Protein AF-A0A2P6PST1-F1 (afdb_monomer_lite)

Foldseek 3Di:
DWDCDPPDNKIWDKWADPDPVQWDQDPVVRGIDGHRPDIDIQIDDPPLLGPRNVLVLLLVVLVVCVVVVAADELVVSCVVCVPNQVDSVSSVNSLVRVCVRVVHDSVVSSYDHDQFKFKAAQKWFDDPNDIDGQHADPVLDGDRDSPSRTDDIDGNDPVLADEEAEDEDPVVVVVCSVVVVCNVVSYMYMYGD

Organism: Rosa chinensis (NCBI:txid74649)

InterPro domains:
  IPR002815 Spo11/DNA topoisomerase VI subunit A [PR01550] (74-85)
  IPR002815 Spo11/DNA topoisomerase VI subunit A [PR01550] (88-105)
  IPR002815 Spo11/DNA topoisomerase VI subunit A [PR01550] (106-121)
  IPR002815 Spo11/DNA topoisomerase VI subunit A [PR01550] (164-181)
  IPR002815 Spo11/DNA topoisomerase VI subunit A [PTHR10848] (3-192)
  IPR013049 Spo11/DNA topoisomerase VI, subunit A, N-terminal [PF04406] (52-110)
  IPR034136 Topoisomerase 6 subunit A/Spo11, TOPRIM domain [PF21180] (163-192)
  IPR036078 Spo11/DNA topoisomerase VI subunit A superfamily [SSF56726] (52-192)
  IPR036388 Winged helix-like DNA-binding domain superfamily [G3DSA:1.10.10.10] (1-114)

pLDDT: mean 79.99, std 11.35, range [48.0, 93.25]

Sequence (193 aa):
MLKKVKDSENYAIEVLSTGKQNQEFDEESEYVKLMTTNIFLHKLMDKPNNIFTVTISVLLEIFKLWKPNIHANVRDIFSTNTTLYKNQRRISSIIDYLCCTICCHRYCLHLFATDKGVVLGNMKYIYNGKEIDCSCDKFGQPSLARTYLLTNMSTIDDKELAFVLVVEKHSVFMWLAQDIFWKKFRCIMIIGI

Secondary structure (DSSP, 8-state):
-EEE-TTSS-EEEEEE--SGGGEEEETTTTEEEEPSS-EEEEE--S-TT-HHHHHHHHHHHHHHHHTTT--EEHHHHHHHTHHHH--HHHHHHHHHHHHHHTT--GGGGTEES---EEEESSEEEEETTEEEE-SPPTTSPPP---GGG-EEEEES-TTT--EEEE---HHHHHHHHHTTHHHHTTEEEEEE-

Structure (mmCIF, N/CA/C/O backbone):
data_AF-A0A2P6PST1-F1
#
_entry.id   AF-A0A2P6PST1-F1
#
loop_
_atom_site.group_PDB
_atom_site.id
_atom_site.type_symbol
_atom_site.label_atom_id
_atom_site.label_alt_id
_atom_site.label_comp_id
_atom_site.label_asym_id
_atom_site.label_entity_id
_atom_site.label_seq_id
_atom_site.pdbx_PDB_ins_code
_atom_site.Cartn_x
_atom_site.Cartn_y
_atom_site.Cartn_z
_atom_site.occupancy
_atom_site.B_iso_or_equiv
_atom_site.auth_seq_id
_atom_site.auth_comp_id
_atom_site.auth_asym_id
_atom_site.auth_atom_id
_atom_site.pdbx_PDB_model_num
ATOM 1 N N . MET A 1 1 ? 13.760 -14.247 -15.743 1.00 59.72 1 MET A N 1
ATOM 2 C CA . MET A 1 1 ? 13.307 -12.926 -16.230 1.00 59.72 1 MET A CA 1
ATOM 3 C C . MET A 1 1 ? 14.223 -12.367 -17.319 1.00 59.72 1 MET A C 1
ATOM 5 O O . MET A 1 1 ? 13.740 -12.050 -18.396 1.00 59.72 1 MET A O 1
ATOM 9 N N . LEU A 1 2 ? 15.540 -12.297 -17.094 1.00 54.97 2 LEU A N 1
ATOM 10 C CA . LEU A 1 2 ? 16.511 -12.037 -18.164 1.00 54.97 2 LEU A CA 1
ATOM 11 C C . LEU A 1 2 ? 16.775 -13.317 -18.961 1.00 54.97 2 LEU A C 1
ATOM 13 O O . LEU A 1 2 ? 17.118 -14.341 -18.369 1.00 54.97 2 LEU A O 1
ATOM 17 N N . LYS A 1 3 ? 16.622 -13.260 -20.285 1.00 57.03 3 LYS A N 1
ATOM 18 C CA . LYS A 1 3 ? 17.040 -14.336 -21.188 1.00 57.03 3 LYS A CA 1
ATOM 19 C C . LYS A 1 3 ? 17.910 -13.769 -22.304 1.00 57.03 3 LYS A C 1
ATOM 21 O O . LYS A 1 3 ? 17.661 -12.683 -22.829 1.00 57.03 3 LYS A O 1
ATOM 26 N N . LYS A 1 4 ? 18.935 -14.532 -22.678 1.00 49.88 4 LYS A N 1
ATOM 27 C CA . LYS A 1 4 ? 19.699 -14.284 -23.900 1.00 49.88 4 LYS A CA 1
ATOM 28 C C . LYS A 1 4 ? 18.835 -14.736 -25.079 1.00 49.88 4 LYS A C 1
ATOM 30 O O . LYS A 1 4 ? 18.341 -15.864 -25.069 1.00 49.88 4 LYS A O 1
ATOM 35 N N . VAL A 1 5 ? 18.594 -13.856 -26.049 1.00 58.12 5 VAL A N 1
ATOM 36 C CA . VAL A 1 5 ? 17.818 -14.216 -27.244 1.00 58.12 5 VAL A CA 1
ATOM 37 C C . VAL A 1 5 ? 18.652 -15.214 -28.047 1.00 58.12 5 VAL A C 1
ATOM 39 O O . VAL A 1 5 ? 19.809 -14.934 -28.342 1.00 58.12 5 VAL A O 1
ATOM 42 N N . LYS A 1 6 ? 18.086 -16.388 -28.361 1.00 48.06 6 LYS A N 1
ATOM 43 C CA . LYS A 1 6 ? 18.837 -17.525 -28.925 1.00 48.06 6 LYS A CA 1
ATOM 44 C C . LYS A 1 6 ? 19.532 -17.238 -30.269 1.00 48.06 6 LYS A C 1
ATOM 46 O O . LYS A 1 6 ? 20.504 -17.920 -30.552 1.00 48.06 6 LYS A O 1
ATOM 51 N N . ASP A 1 7 ? 19.133 -16.190 -30.998 1.00 48.00 7 ASP A N 1
ATOM 52 C CA . ASP A 1 7 ? 19.646 -15.877 -32.346 1.00 48.00 7 ASP A CA 1
ATOM 53 C C . ASP A 1 7 ? 20.230 -14.456 -32.511 1.00 48.00 7 ASP A C 1
ATOM 55 O O . ASP A 1 7 ? 20.314 -13.929 -33.618 1.00 48.00 7 ASP A O 1
ATOM 59 N N . SER A 1 8 ? 20.635 -13.785 -31.427 1.00 51.50 8 SER A N 1
ATOM 60 C CA . SER A 1 8 ? 21.347 -12.497 -31.525 1.00 51.50 8 SER A CA 1
ATOM 61 C C . SER A 1 8 ? 22.179 -12.218 -30.273 1.00 51.50 8 SER A C 1
ATOM 63 O O . SER A 1 8 ? 21.808 -12.657 -29.188 1.00 51.50 8 SER A O 1
ATOM 65 N N . GLU A 1 9 ? 23.241 -11.410 -30.373 1.00 55.81 9 GLU A N 1
ATOM 66 C CA . GLU A 1 9 ? 23.982 -10.900 -29.198 1.00 55.81 9 GLU A CA 1
ATOM 67 C C . GLU A 1 9 ? 23.137 -9.993 -28.274 1.00 55.81 9 GLU A C 1
ATOM 69 O O . GLU A 1 9 ? 23.610 -9.525 -27.240 1.00 55.81 9 GLU A O 1
ATOM 74 N N . ASN A 1 10 ? 21.864 -9.765 -28.609 1.00 64.75 10 ASN A N 1
ATOM 75 C CA . ASN A 1 10 ? 20.983 -8.858 -27.897 1.00 64.75 10 ASN A CA 1
ATOM 76 C C . ASN A 1 10 ? 20.263 -9.529 -26.720 1.00 64.75 10 ASN A C 1
ATOM 78 O O . ASN A 1 10 ? 19.688 -10.617 -26.818 1.00 64.75 10 ASN A O 1
ATOM 82 N N . TYR A 1 11 ? 20.239 -8.816 -25.597 1.00 73.69 11 TYR A N 1
ATOM 83 C CA . TYR A 1 11 ? 19.499 -9.197 -24.400 1.00 73.69 11 TYR A CA 1
ATOM 84 C C . TYR A 1 11 ? 18.026 -8.794 -24.511 1.00 73.69 11 TYR A C 1
ATOM 86 O O . TYR A 1 11 ? 17.689 -7.742 -25.066 1.00 73.69 11 TYR A O 1
ATOM 94 N N . ALA A 1 12 ? 17.149 -9.623 -23.942 1.00 77.69 12 ALA A N 1
ATOM 95 C CA . ALA A 1 12 ? 15.740 -9.299 -23.790 1.00 77.69 12 ALA A CA 1
ATOM 96 C C . ALA A 1 12 ? 15.228 -9.655 -22.391 1.00 77.69 12 ALA A C 1
ATOM 98 O O . ALA A 1 12 ? 15.721 -10.572 -21.727 1.00 77.69 12 ALA A O 1
ATOM 99 N N . ILE A 1 13 ? 14.219 -8.909 -21.952 1.00 77.56 13 ILE A N 1
ATOM 100 C CA . ILE A 1 13 ? 13.453 -9.210 -20.744 1.00 77.56 13 ILE A CA 1
ATOM 101 C C . ILE A 1 13 ? 12.091 -9.718 -21.192 1.00 77.56 13 ILE A C 1
ATOM 103 O O . ILE A 1 13 ? 11.391 -9.039 -21.945 1.00 77.56 13 ILE A O 1
ATOM 107 N N . GLU A 1 14 ? 11.745 -10.911 -20.725 1.00 80.50 14 GLU A N 1
ATOM 108 C CA . GLU A 1 14 ? 10.396 -11.456 -20.835 1.00 80.50 14 GLU A CA 1
ATOM 109 C C . GLU A 1 14 ? 9.545 -10.919 -19.693 1.00 80.50 14 GLU A C 1
ATOM 111 O O . GLU A 1 14 ? 9.933 -11.006 -18.524 1.00 80.50 14 GLU A O 1
ATOM 116 N N . VAL A 1 15 ? 8.398 -10.354 -20.047 1.00 78.81 15 VAL A N 1
ATOM 117 C CA . VAL A 1 15 ? 7.500 -9.678 -19.119 1.00 78.81 15 VAL A CA 1
ATOM 118 C C . VAL A 1 15 ? 6.060 -10.037 -19.455 1.00 78.81 15 VAL A C 1
ATOM 120 O O . VAL A 1 15 ? 5.683 -10.009 -20.622 1.00 78.81 15 VAL A O 1
ATOM 123 N N . LEU A 1 16 ? 5.236 -10.342 -18.456 1.00 79.25 16 LEU A N 1
ATOM 124 C CA . LEU A 1 16 ? 3.808 -10.585 -18.680 1.00 79.25 16 LEU A CA 1
ATOM 125 C C . LEU A 1 16 ? 3.074 -9.297 -19.071 1.00 79.25 16 LEU A C 1
ATOM 127 O O . LEU A 1 16 ? 3.258 -8.248 -18.455 1.00 79.25 16 LEU A O 1
ATOM 131 N N . SER A 1 17 ? 2.216 -9.384 -20.085 1.00 77.62 17 SER A N 1
ATOM 132 C CA . SER A 1 17 ? 1.332 -8.289 -20.481 1.00 77.62 17 SER A CA 1
ATOM 133 C C . SER A 1 17 ? 0.235 -8.064 -19.438 1.00 77.62 17 SER A C 1
ATOM 135 O O . SER A 1 17 ? -0.386 -9.008 -18.965 1.00 77.62 17 SER A O 1
ATOM 137 N N . THR A 1 18 ? -0.067 -6.808 -19.120 1.00 72.94 18 THR A N 1
ATOM 138 C CA . THR A 1 18 ? -1.196 -6.409 -18.253 1.00 72.94 18 THR A CA 1
ATOM 139 C C . THR A 1 18 ? -2.321 -5.746 -19.045 1.00 72.94 18 THR A C 1
ATOM 141 O O . THR A 1 18 ? -3.276 -5.226 -18.467 1.00 72.94 18 THR A O 1
ATOM 144 N N . GLY A 1 19 ? -2.218 -5.740 -20.379 1.00 74.94 19 GLY A N 1
ATOM 145 C CA . GLY A 1 19 ? -3.234 -5.161 -21.252 1.00 74.94 19 GLY A CA 1
ATOM 146 C C . GLY A 1 19 ? -4.567 -5.903 -21.152 1.00 74.94 19 GLY A C 1
ATOM 147 O O . GLY A 1 19 ? -4.604 -7.078 -20.804 1.00 74.94 19 GLY A O 1
ATOM 148 N N . LYS A 1 20 ? -5.664 -5.233 -21.531 1.00 77.56 20 LYS A N 1
ATOM 149 C CA . LYS A 1 20 ? -7.029 -5.799 -21.491 1.00 77.56 20 LYS A CA 1
ATOM 150 C C . LYS A 1 20 ? -7.160 -7.146 -22.209 1.00 77.56 20 LYS A C 1
ATOM 152 O O . LYS A 1 20 ? -7.923 -7.991 -21.780 1.00 77.56 20 LYS A O 1
ATOM 157 N N . GLN A 1 21 ? -6.400 -7.348 -23.286 1.00 79.25 21 GLN A N 1
ATOM 158 C CA . GLN A 1 21 ? -6.392 -8.602 -24.051 1.00 79.25 21 GLN A CA 1
ATOM 159 C C . GLN A 1 21 ? -5.771 -9.779 -23.291 1.00 79.25 21 GLN A C 1
ATOM 161 O O . GLN A 1 21 ? -5.902 -10.914 -23.727 1.00 79.25 21 GLN A O 1
ATOM 166 N N . ASN A 1 22 ? -5.066 -9.511 -22.191 1.00 81.25 22 ASN A N 1
ATOM 167 C CA . ASN A 1 22 ? -4.459 -10.521 -21.339 1.00 81.25 22 ASN A CA 1
ATOM 168 C C . ASN A 1 22 ? -5.214 -10.700 -20.013 1.00 81.25 22 ASN A C 1
ATOM 170 O O . ASN A 1 22 ? -4.663 -11.266 -19.077 1.00 81.25 22 ASN A O 1
ATOM 174 N N . GLN A 1 23 ? -6.435 -10.174 -19.915 1.00 84.56 23 GLN A N 1
ATOM 175 C CA . GLN A 1 23 ? -7.288 -10.256 -18.735 1.00 84.56 23 GLN A CA 1
ATOM 176 C C . GLN A 1 23 ? -8.483 -11.158 -19.042 1.00 84.56 23 GLN A C 1
ATOM 178 O O . GLN A 1 23 ? -9.110 -11.014 -20.089 1.00 84.56 23 GLN A O 1
ATOM 183 N N . GLU A 1 24 ? -8.796 -12.057 -18.121 1.00 87.50 24 GLU A N 1
ATOM 184 C CA . GLU A 1 24 ? -9.932 -12.971 -18.191 1.00 87.50 24 GLU A CA 1
ATOM 185 C C . GLU A 1 24 ? -10.701 -12.888 -16.873 1.00 87.50 24 GLU A C 1
ATOM 187 O O . GLU A 1 24 ? -10.097 -12.830 -15.801 1.00 87.50 24 GLU A O 1
ATOM 192 N N . PHE A 1 25 ? -12.028 -12.811 -16.945 1.00 86.69 25 PHE A N 1
ATOM 193 C CA . PHE A 1 25 ? -12.855 -12.881 -15.747 1.00 86.69 25 PHE A CA 1
ATOM 194 C C . PHE A 1 25 ? -13.008 -14.345 -15.356 1.00 86.69 25 PHE A C 1
ATOM 196 O O . PHE A 1 25 ? -13.479 -15.144 -16.160 1.00 86.69 25 PHE A O 1
ATOM 203 N N . ASP A 1 26 ? -12.594 -14.682 -14.142 1.00 87.75 26 ASP A N 1
ATOM 204 C CA . ASP A 1 26 ? -12.790 -16.018 -13.609 1.00 87.75 26 ASP A CA 1
ATOM 205 C C . ASP A 1 26 ? -14.098 -16.072 -12.821 1.00 87.75 26 ASP A C 1
ATOM 207 O O . ASP A 1 26 ? -14.212 -15.456 -11.759 1.00 87.75 26 ASP A O 1
ATOM 211 N N . GLU A 1 27 ? -15.071 -16.810 -13.355 1.00 88.12 27 GLU A N 1
ATOM 212 C CA . GLU A 1 27 ? -16.396 -16.976 -12.755 1.00 88.12 27 GLU A CA 1
ATOM 213 C C . GLU A 1 27 ? -16.342 -17.700 -11.408 1.00 88.12 27 GLU A C 1
ATOM 215 O O . GLU A 1 27 ? -17.140 -17.392 -10.530 1.00 88.12 27 GLU A O 1
ATOM 220 N N . GLU A 1 28 ? -15.393 -18.620 -11.209 1.00 88.31 28 GLU A N 1
ATOM 221 C CA . GLU A 1 28 ? -15.300 -19.389 -9.963 1.00 88.31 28 GLU A CA 1
ATOM 222 C C . GLU A 1 28 ? -14.814 -18.520 -8.800 1.00 88.31 28 GLU A C 1
ATOM 224 O O . GLU A 1 28 ? -15.292 -18.640 -7.673 1.00 88.31 28 GLU A O 1
ATOM 229 N N . SER A 1 29 ? -13.865 -17.625 -9.079 1.00 83.12 29 SER A N 1
ATOM 230 C CA . SER A 1 29 ? -13.276 -16.768 -8.052 1.00 83.12 29 SER A CA 1
ATOM 231 C C . SER A 1 29 ? -13.892 -15.363 -7.982 1.00 83.12 29 SER A C 1
ATOM 233 O O . SER A 1 29 ? -13.513 -14.583 -7.112 1.00 83.12 29 SER A O 1
ATOM 235 N N . GLU A 1 30 ? -14.797 -15.018 -8.901 1.00 86.62 30 GLU A N 1
ATOM 236 C CA . GLU A 1 30 ? -15.428 -13.696 -9.049 1.00 86.62 30 GLU A CA 1
ATOM 237 C C . GLU A 1 30 ? -14.435 -12.521 -9.200 1.00 86.62 30 GLU A C 1
ATOM 239 O O . GLU A 1 30 ? -14.719 -11.379 -8.826 1.00 86.62 30 GLU A O 1
ATOM 244 N N . TYR A 1 31 ? -13.251 -12.764 -9.776 1.00 82.19 31 TYR A N 1
ATOM 245 C CA . TYR A 1 31 ? -12.273 -11.707 -10.045 1.00 82.19 31 TYR A CA 1
ATOM 246 C C . TYR A 1 31 ? -11.557 -11.860 -11.388 1.00 82.19 31 TYR A C 1
ATOM 248 O O . TYR A 1 31 ? -11.474 -12.932 -11.981 1.00 82.19 31 TYR A O 1
ATOM 256 N N . VAL A 1 32 ? -11.005 -10.747 -11.877 1.00 83.25 32 VAL A N 1
ATOM 257 C CA . VAL A 1 32 ? -10.231 -10.714 -13.123 1.00 83.25 32 VAL A CA 1
ATOM 258 C C . VAL A 1 32 ? -8.832 -11.280 -12.886 1.00 83.25 32 VAL A C 1
ATOM 260 O O . VAL A 1 32 ? -8.056 -10.737 -12.096 1.00 83.25 32 VAL A O 1
ATOM 263 N N . LYS A 1 33 ? -8.490 -12.346 -13.607 1.00 83.00 33 LYS A N 1
ATOM 264 C CA . LYS A 1 33 ? -7.158 -12.953 -13.655 1.00 83.00 33 LYS A CA 1
ATOM 265 C C . LYS A 1 33 ? -6.393 -12.463 -14.881 1.00 83.00 33 LYS A C 1
ATOM 267 O O . LYS A 1 33 ? -6.966 -12.139 -15.919 1.00 83.00 33 LYS A O 1
ATOM 272 N N . LEU A 1 34 ? -5.068 -12.401 -14.762 1.00 81.19 34 LEU A N 1
ATOM 273 C CA . LEU A 1 34 ? -4.193 -12.220 -15.918 1.00 81.19 34 LEU A CA 1
ATOM 274 C C . LEU A 1 34 ? -3.871 -13.586 -16.520 1.00 81.19 34 LEU A C 1
ATOM 276 O O . LEU A 1 34 ? -3.402 -14.480 -15.816 1.00 81.19 34 LEU A O 1
ATOM 280 N N . MET A 1 35 ? -4.075 -13.725 -17.825 1.00 74.25 35 MET A N 1
ATOM 281 C CA . MET A 1 35 ? -3.658 -14.904 -18.573 1.00 74.25 35 MET A CA 1
ATOM 282 C C . MET A 1 35 ? -2.122 -14.950 -18.656 1.00 74.25 35 MET A C 1
ATOM 284 O O . MET A 1 35 ? -1.446 -13.927 -18.769 1.00 74.25 35 MET A O 1
ATOM 288 N N . THR A 1 36 ? -1.527 -16.141 -18.620 1.00 69.50 36 THR A N 1
ATOM 289 C CA . THR A 1 36 ? -0.063 -16.323 -18.730 1.00 69.50 36 THR A CA 1
ATOM 290 C C . THR A 1 36 ? 0.430 -16.385 -20.181 1.00 69.50 36 THR A C 1
ATOM 292 O O . THR A 1 36 ? 1.615 -16.597 -20.430 1.00 69.50 36 THR A O 1
ATOM 295 N N . THR A 1 37 ? -0.469 -16.196 -21.149 1.00 65.19 37 THR A N 1
ATOM 296 C CA . THR A 1 37 ? -0.239 -16.475 -22.571 1.00 65.19 37 THR A CA 1
ATOM 297 C C . THR A 1 37 ? 0.456 -15.335 -23.314 1.00 65.19 37 THR A C 1
ATOM 299 O O . THR A 1 37 ? 1.237 -15.603 -24.227 1.00 65.19 37 THR A O 1
ATOM 302 N N . ASN A 1 38 ? 0.249 -14.071 -22.920 1.00 65.75 38 ASN A N 1
ATOM 303 C CA . ASN A 1 38 ? 0.869 -12.930 -23.601 1.00 65.75 38 ASN A CA 1
ATOM 304 C C . ASN A 1 38 ? 2.097 -12.398 -22.855 1.00 65.75 38 ASN A C 1
ATOM 306 O O . ASN A 1 38 ? 1.993 -11.627 -21.897 1.00 65.75 38 ASN A O 1
ATOM 310 N N . ILE A 1 39 ? 3.276 -12.763 -23.358 1.00 69.25 39 ILE A N 1
ATOM 311 C CA . ILE A 1 39 ? 4.577 -12.305 -22.861 1.00 69.25 39 ILE A CA 1
ATOM 312 C C . ILE A 1 39 ? 5.152 -11.276 -23.841 1.00 69.25 39 ILE A C 1
ATOM 314 O O . ILE A 1 39 ? 5.332 -11.550 -25.027 1.00 69.25 39 ILE A O 1
ATOM 318 N N . PHE A 1 40 ? 5.484 -10.087 -23.346 1.00 71.25 40 PHE A N 1
ATOM 319 C CA . PHE A 1 40 ? 6.271 -9.106 -24.077 1.00 71.25 40 PHE A CA 1
ATOM 320 C C . PHE A 1 40 ? 7.762 -9.408 -23.966 1.00 71.25 40 PHE A C 1
ATOM 322 O O . PHE A 1 40 ? 8.293 -9.669 -22.888 1.00 71.25 40 PHE A O 1
ATOM 329 N N . LEU A 1 41 ? 8.450 -9.289 -25.100 1.00 64.81 41 LEU A N 1
ATOM 330 C CA . LEU A 1 41 ? 9.905 -9.298 -25.178 1.00 64.81 41 LEU A CA 1
ATOM 331 C C . LEU A 1 41 ? 10.408 -7.863 -25.309 1.00 64.81 41 LEU A C 1
ATOM 333 O O . LEU A 1 41 ? 10.381 -7.264 -26.386 1.00 64.81 41 LEU A O 1
ATOM 337 N N . HIS A 1 42 ? 10.895 -7.302 -24.211 1.00 76.56 42 HIS A N 1
ATOM 338 C CA . HIS A 1 42 ? 11.586 -6.021 -24.234 1.00 76.56 42 HIS A CA 1
ATOM 339 C C . HIS A 1 42 ? 13.033 -6.248 -24.657 1.00 76.56 42 HIS A C 1
ATOM 341 O O . HIS A 1 42 ? 13.835 -6.723 -23.861 1.00 76.56 42 HIS A O 1
ATOM 347 N N . LYS A 1 43 ? 13.365 -5.944 -25.915 1.00 75.19 43 LYS A N 1
ATOM 348 C CA . LYS A 1 43 ? 14.732 -6.060 -26.447 1.00 75.19 43 LYS A CA 1
ATOM 349 C C . LYS A 1 43 ? 15.554 -4.813 -26.133 1.00 75.19 43 LYS A C 1
ATOM 351 O O . LYS A 1 43 ? 15.022 -3.700 -26.155 1.00 75.19 43 LYS A O 1
ATOM 356 N N . LEU A 1 44 ? 16.853 -4.989 -25.906 1.00 75.62 44 LEU A N 1
ATOM 357 C CA . LEU A 1 44 ? 17.811 -3.886 -25.898 1.00 75.62 44 LEU A CA 1
ATOM 358 C C . LEU A 1 44 ? 17.838 -3.196 -27.279 1.00 75.62 44 LEU A C 1
ATOM 360 O O . LEU A 1 44 ? 17.789 -3.854 -28.313 1.00 75.62 44 LEU A O 1
ATOM 364 N N . MET A 1 45 ? 17.860 -1.863 -27.283 1.00 73.81 45 MET A N 1
ATOM 365 C CA . MET A 1 45 ? 17.928 -1.010 -28.480 1.00 73.81 45 MET A CA 1
ATOM 366 C C . MET A 1 45 ? 18.671 0.270 -28.098 1.00 73.81 45 MET A C 1
ATOM 368 O O . MET A 1 45 ? 18.488 0.736 -26.973 1.00 73.81 45 MET A O 1
ATOM 372 N N . ASP A 1 46 ? 19.359 0.901 -29.050 1.00 72.31 46 ASP A N 1
ATOM 373 C CA . ASP A 1 46 ? 20.176 2.116 -28.846 1.00 72.31 46 ASP A CA 1
ATOM 374 C C . ASP A 1 46 ? 19.3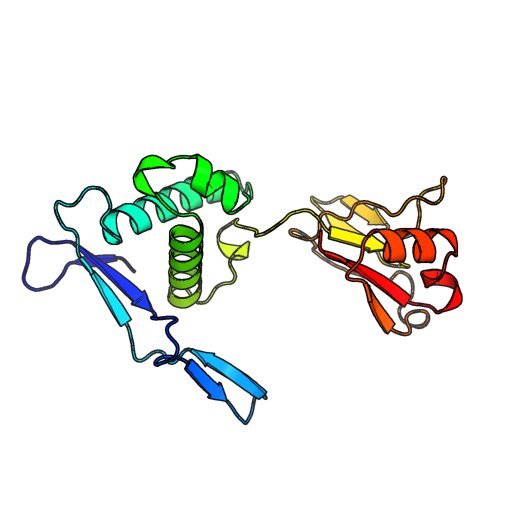97 3.380 -28.446 1.00 72.31 46 ASP A C 1
ATOM 376 O O . ASP A 1 46 ? 19.967 4.446 -28.215 1.00 72.31 46 ASP A O 1
ATOM 380 N N . LYS A 1 47 ? 18.069 3.300 -28.320 1.00 76.12 47 LYS A N 1
ATOM 381 C CA . LYS A 1 47 ? 17.271 4.422 -27.819 1.00 76.12 47 LYS A CA 1
ATOM 382 C C . LYS A 1 47 ? 17.481 4.557 -26.303 1.00 76.12 47 LYS A C 1
ATOM 384 O O . LYS A 1 47 ? 17.114 3.634 -25.574 1.00 76.12 47 LYS A O 1
ATOM 389 N N . PRO A 1 48 ? 17.914 5.725 -25.788 1.00 67.06 48 PRO A N 1
ATOM 390 C CA . PRO A 1 48 ? 18.248 5.896 -24.367 1.00 67.06 48 PRO A CA 1
ATOM 391 C C . PRO A 1 48 ? 17.059 5.634 -23.431 1.00 67.06 48 PRO A C 1
ATOM 393 O O . PRO A 1 48 ? 17.228 5.173 -22.312 1.00 67.06 48 PRO A O 1
ATOM 396 N N . ASN A 1 49 ? 15.834 5.856 -23.918 1.00 75.31 49 ASN A N 1
ATOM 397 C CA . ASN A 1 49 ? 14.596 5.654 -23.163 1.00 75.31 49 ASN A CA 1
ATOM 398 C C . ASN A 1 49 ? 13.868 4.363 -23.550 1.00 75.31 49 ASN A C 1
ATOM 400 O O . ASN A 1 49 ? 12.637 4.307 -23.461 1.00 75.31 49 ASN A O 1
ATOM 404 N N . ASN A 1 50 ? 14.586 3.354 -24.044 1.00 85.25 50 ASN A N 1
ATOM 405 C CA . ASN A 1 50 ? 14.013 2.044 -24.322 1.00 85.25 50 ASN A CA 1
ATOM 406 C C . ASN A 1 50 ? 13.443 1.429 -23.031 1.00 85.25 50 ASN A C 1
ATOM 408 O O . ASN A 1 50 ? 14.015 1.552 -21.952 1.00 85.25 50 ASN A O 1
ATOM 412 N N . ILE A 1 51 ? 12.295 0.766 -23.152 1.00 83.69 51 ILE A N 1
ATOM 413 C CA . ILE A 1 51 ? 11.651 0.027 -22.071 1.00 83.69 51 ILE A CA 1
ATOM 414 C C . ILE A 1 51 ? 12.566 -1.027 -21.429 1.00 83.69 51 ILE A C 1
ATOM 416 O O . ILE A 1 51 ? 12.491 -1.184 -20.217 1.00 83.69 51 ILE A O 1
ATOM 420 N N . PHE A 1 52 ? 13.483 -1.663 -22.172 1.00 85.62 52 PHE A N 1
ATOM 421 C CA . PHE A 1 52 ? 14.507 -2.543 -21.588 1.00 85.62 52 PHE A CA 1
ATOM 422 C C . PHE A 1 52 ? 15.394 -1.780 -20.593 1.00 85.62 52 PHE A C 1
ATOM 424 O O . PHE A 1 52 ? 15.471 -2.151 -19.424 1.00 85.62 52 PHE A O 1
ATOM 431 N N . THR A 1 53 ? 15.993 -0.667 -21.030 1.00 86.81 53 THR A N 1
ATOM 432 C CA . THR A 1 53 ? 16.871 0.183 -20.207 1.00 86.81 53 THR A CA 1
ATOM 433 C C . THR A 1 53 ? 16.144 0.718 -18.977 1.00 86.81 53 THR A C 1
ATOM 435 O O . THR A 1 53 ? 16.675 0.673 -17.870 1.00 86.81 53 THR A O 1
ATOM 438 N N . VAL A 1 54 ? 14.895 1.162 -19.149 1.00 89.31 54 VAL A N 1
ATOM 439 C CA . VAL A 1 54 ? 14.061 1.635 -18.038 1.00 89.31 54 VAL A CA 1
ATOM 440 C C . VAL A 1 54 ? 13.749 0.501 -17.056 1.00 89.31 54 VAL A C 1
ATOM 442 O O . VAL A 1 54 ? 13.843 0.710 -15.852 1.00 89.31 54 VAL A O 1
ATOM 445 N N . THR A 1 55 ? 13.417 -0.697 -17.544 1.00 89.31 55 THR A N 1
ATOM 446 C CA . THR A 1 55 ? 13.108 -1.857 -16.688 1.00 89.31 55 THR A CA 1
ATOM 447 C C . THR A 1 55 ? 14.324 -2.277 -15.867 1.00 89.31 55 THR A C 1
ATOM 449 O O . THR A 1 55 ? 14.196 -2.494 -14.666 1.00 89.31 55 THR A O 1
ATOM 452 N N . ILE A 1 56 ? 15.513 -2.321 -16.478 1.00 88.38 56 ILE A N 1
ATOM 453 C CA . ILE A 1 56 ? 16.767 -2.581 -15.758 1.00 88.38 56 ILE A CA 1
ATOM 454 C C . ILE A 1 56 ? 17.032 -1.501 -14.708 1.00 88.38 56 ILE A C 1
ATOM 456 O O . ILE A 1 56 ? 17.339 -1.836 -13.570 1.00 88.38 56 ILE A O 1
ATOM 460 N N . SER A 1 57 ? 16.867 -0.222 -15.053 1.00 91.25 57 SER A N 1
ATOM 461 C CA . SER A 1 57 ? 17.040 0.882 -14.100 1.00 91.25 57 SER A CA 1
ATOM 462 C C . SER A 1 57 ? 16.112 0.742 -12.888 1.00 91.25 57 SER A C 1
ATOM 464 O O . SER A 1 57 ? 16.564 0.855 -11.754 1.00 91.25 57 SER A O 1
ATOM 466 N N . VAL A 1 58 ? 14.831 0.421 -13.108 1.00 91.31 58 VAL A N 1
ATOM 467 C CA . VAL A 1 58 ? 13.858 0.194 -12.024 1.00 91.31 58 VAL A CA 1
ATOM 468 C C . VAL A 1 58 ? 14.243 -1.019 -11.170 1.00 91.31 58 VAL A C 1
ATOM 470 O O . VAL A 1 58 ? 14.199 -0.932 -9.947 1.00 91.31 58 VAL A O 1
ATOM 473 N N . LEU A 1 59 ? 14.668 -2.129 -11.784 1.00 90.50 59 LEU A N 1
ATOM 474 C CA . LEU A 1 59 ? 15.148 -3.309 -11.054 1.00 90.50 59 LEU A CA 1
ATOM 475 C C . LEU A 1 59 ? 16.383 -3.001 -10.198 1.00 90.50 59 LEU A C 1
ATOM 477 O O . LEU A 1 59 ? 16.485 -3.499 -9.080 1.00 90.50 59 LEU A O 1
ATOM 481 N N . LEU A 1 60 ? 17.306 -2.175 -10.698 1.00 91.44 60 LEU A N 1
ATOM 482 C CA . LEU A 1 60 ? 18.474 -1.736 -9.936 1.00 91.44 60 LEU A CA 1
ATOM 483 C C . LEU A 1 60 ? 18.071 -0.881 -8.730 1.00 91.44 60 LEU A C 1
ATOM 485 O O . LEU A 1 60 ? 18.613 -1.093 -7.648 1.00 91.44 60 LEU A O 1
ATOM 489 N N . GLU A 1 61 ? 17.117 0.041 -8.882 1.00 92.62 61 GLU A N 1
ATOM 490 C CA . GLU A 1 61 ? 16.589 0.816 -7.750 1.00 92.62 61 GLU A CA 1
ATOM 491 C C . GLU A 1 61 ? 15.902 -0.084 -6.715 1.00 92.62 61 GLU A C 1
ATOM 493 O O . GLU A 1 61 ? 16.202 0.011 -5.528 1.00 92.62 61 GLU A O 1
ATOM 498 N N . ILE A 1 62 ? 15.073 -1.036 -7.150 1.00 91.50 62 ILE A N 1
ATOM 499 C CA . ILE A 1 62 ? 14.468 -2.041 -6.260 1.00 91.50 62 ILE A CA 1
ATOM 500 C C . ILE A 1 62 ? 15.551 -2.838 -5.517 1.00 91.50 62 ILE A C 1
ATOM 502 O O . ILE A 1 62 ? 15.469 -3.043 -4.308 1.00 91.50 62 ILE A O 1
ATOM 506 N N . PHE A 1 63 ? 16.613 -3.257 -6.207 1.00 90.81 63 PHE A N 1
ATOM 507 C CA . PHE A 1 63 ? 17.692 -4.021 -5.583 1.00 90.81 63 PHE A CA 1
ATOM 508 C C . PHE A 1 63 ? 18.479 -3.204 -4.543 1.00 90.81 63 PHE A C 1
ATOM 510 O O . PHE A 1 63 ? 18.911 -3.753 -3.526 1.00 90.81 63 PHE A O 1
ATOM 517 N N . LYS A 1 64 ? 18.636 -1.888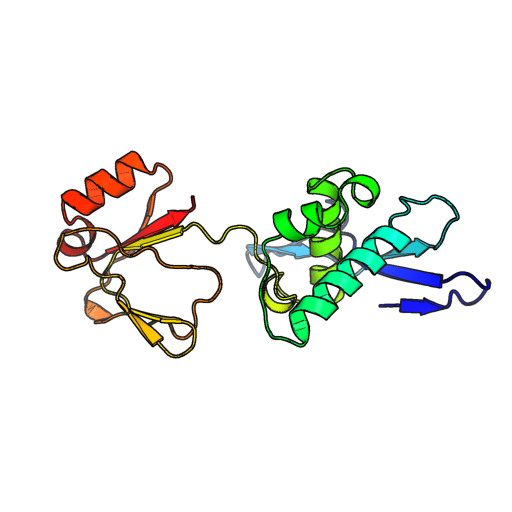 -4.757 1.00 91.75 64 LYS A N 1
ATOM 518 C CA . LYS A 1 64 ? 19.232 -0.970 -3.768 1.00 91.75 64 LYS A CA 1
ATOM 519 C C . LYS A 1 64 ? 18.394 -0.866 -2.494 1.00 91.75 64 LYS A C 1
ATOM 521 O O . LYS A 1 64 ? 18.973 -0.692 -1.427 1.00 91.75 64 LYS A O 1
ATOM 526 N N . LEU A 1 65 ? 17.071 -0.985 -2.599 1.00 90.88 65 LEU A N 1
ATOM 527 C CA . LEU A 1 65 ? 16.140 -0.972 -1.465 1.00 90.88 65 LEU A CA 1
ATOM 528 C C . LEU A 1 65 ? 16.117 -2.297 -0.697 1.00 90.88 65 LEU A C 1
ATOM 530 O O . LEU A 1 65 ? 16.016 -2.309 0.531 1.00 90.88 65 LEU A O 1
ATOM 534 N N . TRP A 1 66 ? 16.270 -3.406 -1.421 1.00 87.19 66 TRP A N 1
ATOM 535 C CA . TRP A 1 66 ? 16.133 -4.752 -0.874 1.00 87.19 66 TRP A CA 1
ATOM 536 C C . TRP A 1 66 ? 17.193 -5.083 0.186 1.00 87.19 66 TRP A C 1
ATOM 538 O O . TRP A 1 66 ? 16.856 -5.523 1.282 1.00 87.19 66 TRP A O 1
ATOM 548 N N . LYS A 1 67 ? 18.480 -4.819 -0.098 1.00 82.44 67 LYS A N 1
ATOM 549 C CA . LYS A 1 67 ? 19.589 -5.106 0.838 1.00 82.44 67 LYS A CA 1
ATOM 550 C C . LYS A 1 67 ? 19.459 -4.415 2.206 1.00 82.44 67 LYS A C 1
ATOM 552 O O . LYS A 1 67 ? 19.612 -5.103 3.211 1.00 82.44 67 LYS A O 1
ATOM 557 N N . PRO A 1 68 ? 19.217 -3.093 2.287 1.00 89.06 68 PRO A N 1
ATOM 558 C CA . PRO A 1 68 ? 19.033 -2.410 3.565 1.00 89.06 68 PRO A CA 1
ATOM 559 C C . PRO A 1 68 ? 17.628 -2.604 4.159 1.00 89.06 68 PRO A C 1
ATOM 561 O O . PRO A 1 68 ? 17.368 -2.089 5.242 1.00 89.06 68 PRO A O 1
ATOM 564 N N . ASN A 1 69 ? 16.729 -3.325 3.474 1.00 84.69 69 ASN A N 1
ATOM 565 C CA . ASN A 1 69 ? 15.331 -3.519 3.861 1.00 84.69 69 ASN A CA 1
ATOM 566 C C . ASN A 1 69 ? 14.564 -2.194 4.044 1.00 84.69 69 ASN A C 1
ATOM 568 O O . ASN A 1 69 ? 13.809 -2.004 5.000 1.00 84.69 69 ASN A O 1
ATOM 572 N N . ILE A 1 70 ? 14.778 -1.255 3.121 1.00 86.25 70 ILE A N 1
ATOM 573 C CA . ILE A 1 70 ? 14.130 0.061 3.126 1.00 86.25 70 ILE A CA 1
ATOM 574 C C . ILE A 1 70 ? 13.029 0.054 2.080 1.00 86.25 70 ILE A C 1
ATOM 576 O O . ILE A 1 70 ? 13.222 -0.458 0.988 1.00 86.25 70 ILE A O 1
ATOM 580 N N . HIS A 1 71 ? 11.884 0.644 2.402 1.00 87.00 71 HIS A N 1
ATOM 581 C CA . HIS A 1 71 ? 10.784 0.793 1.459 1.00 87.00 71 HIS A CA 1
ATOM 582 C C . HIS A 1 71 ? 10.779 2.202 0.871 1.00 87.00 71 HIS A C 1
ATOM 584 O O . HIS A 1 71 ? 11.045 3.169 1.587 1.00 87.00 71 HIS A O 1
ATOM 590 N N . ALA A 1 72 ? 10.431 2.330 -0.407 1.00 88.81 72 ALA A N 1
ATOM 591 C CA . ALA A 1 72 ? 10.298 3.624 -1.068 1.00 88.81 72 ALA A CA 1
ATOM 592 C C . ALA A 1 72 ? 8.926 3.783 -1.717 1.00 88.81 72 ALA A C 1
ATOM 594 O O . ALA A 1 72 ? 8.312 2.818 -2.188 1.00 88.81 72 ALA A O 1
ATOM 595 N N . ASN A 1 73 ? 8.458 5.029 -1.784 1.00 88.62 73 ASN A N 1
ATOM 596 C CA . ASN A 1 73 ? 7.254 5.319 -2.536 1.00 88.62 73 ASN A CA 1
ATOM 597 C C . ASN A 1 73 ? 7.583 5.305 -4.049 1.00 88.62 73 ASN A C 1
ATOM 599 O O . ASN A 1 73 ? 8.693 5.632 -4.478 1.00 88.62 73 ASN A O 1
ATOM 603 N N . VAL A 1 74 ? 6.616 4.939 -4.894 1.00 88.62 74 VAL A N 1
ATOM 604 C CA . VAL A 1 74 ? 6.838 4.864 -6.356 1.00 88.62 74 VAL A CA 1
ATOM 605 C C . VAL A 1 74 ? 7.232 6.225 -6.967 1.00 88.62 74 VAL A C 1
ATOM 607 O O . VAL A 1 74 ? 7.911 6.279 -7.996 1.00 88.62 74 VAL A O 1
ATOM 610 N N . ARG A 1 75 ? 6.828 7.342 -6.350 1.00 87.88 75 ARG A N 1
ATOM 611 C CA . ARG A 1 75 ? 7.168 8.702 -6.800 1.00 87.88 75 ARG A CA 1
ATOM 612 C C . ARG A 1 75 ? 8.635 9.061 -6.517 1.00 87.88 75 ARG A C 1
ATOM 614 O O . ARG A 1 75 ? 9.236 9.779 -7.317 1.00 87.88 75 ARG A O 1
ATOM 621 N N . ASP A 1 76 ? 9.226 8.535 -5.455 1.00 89.56 76 ASP A N 1
ATOM 622 C CA . ASP A 1 76 ? 10.627 8.736 -5.097 1.00 89.56 76 ASP A CA 1
ATOM 623 C C . ASP A 1 76 ? 11.498 8.021 -6.126 1.00 89.56 76 ASP A C 1
ATOM 625 O O . ASP A 1 76 ? 12.426 8.620 -6.663 1.00 89.56 76 ASP A O 1
ATOM 629 N N . ILE A 1 77 ? 11.107 6.802 -6.525 1.00 90.81 77 ILE A N 1
ATOM 630 C CA . ILE A 1 77 ? 11.754 6.074 -7.625 1.00 90.81 77 ILE A CA 1
ATOM 631 C C . ILE A 1 77 ? 11.703 6.884 -8.916 1.00 90.81 77 ILE A C 1
ATOM 633 O O . ILE A 1 77 ? 12.731 7.047 -9.565 1.00 90.81 77 ILE A O 1
ATOM 637 N N . PHE A 1 78 ? 10.549 7.457 -9.274 1.00 90.25 78 PHE A N 1
ATOM 638 C CA . PHE A 1 78 ? 10.455 8.354 -10.433 1.00 90.25 78 PHE A CA 1
ATOM 639 C C . PHE A 1 78 ? 11.401 9.556 -10.336 1.00 90.25 78 PHE A C 1
ATOM 641 O O . PHE A 1 78 ? 11.994 9.958 -11.337 1.00 90.25 78 PHE A O 1
ATOM 648 N N . SER A 1 79 ? 11.571 10.103 -9.136 1.00 89.12 79 SER A N 1
ATOM 649 C CA . SER A 1 79 ? 12.401 11.284 -8.909 1.00 89.12 79 SER A CA 1
ATOM 650 C C . SER A 1 79 ? 13.902 10.993 -9.021 1.00 89.12 79 SER A C 1
ATOM 652 O O . SER A 1 79 ? 14.661 11.913 -9.311 1.00 89.12 79 SER A O 1
ATOM 654 N N . THR A 1 80 ? 14.337 9.732 -8.885 1.00 91.19 80 THR A N 1
ATOM 655 C CA . THR A 1 80 ? 15.759 9.356 -9.042 1.00 91.19 80 THR A CA 1
ATOM 656 C C . THR A 1 80 ? 16.312 9.643 -10.439 1.00 91.19 80 THR A C 1
ATOM 658 O O . THR A 1 80 ? 17.492 9.957 -10.575 1.00 91.19 80 THR A O 1
ATOM 661 N N . ASN A 1 81 ? 15.484 9.538 -11.487 1.00 88.19 81 ASN A N 1
ATOM 662 C CA . ASN A 1 81 ? 15.920 9.754 -12.868 1.00 88.19 81 ASN A CA 1
ATOM 663 C C . ASN A 1 81 ? 14.761 10.181 -13.787 1.00 88.19 81 ASN A C 1
ATOM 665 O O . ASN A 1 81 ? 14.320 9.455 -14.685 1.00 88.19 81 ASN A O 1
ATOM 669 N N . THR A 1 82 ? 14.244 11.389 -13.564 1.00 89.38 82 THR A N 1
ATOM 670 C CA . THR A 1 82 ? 13.084 11.925 -14.299 1.00 89.38 82 THR A CA 1
ATOM 671 C C . THR A 1 82 ? 13.319 12.029 -15.810 1.00 89.38 82 THR A C 1
ATOM 673 O O . THR A 1 82 ? 12.376 11.857 -16.588 1.00 89.38 82 THR A O 1
ATOM 676 N N . THR A 1 83 ? 14.566 12.244 -16.245 1.00 88.25 83 THR A N 1
ATOM 677 C CA . THR A 1 83 ? 14.947 12.348 -17.663 1.00 88.25 83 THR A CA 1
ATOM 678 C C . THR A 1 83 ? 14.828 11.009 -18.390 1.00 88.25 83 THR A C 1
ATOM 680 O O . THR A 1 83 ? 14.274 10.965 -19.493 1.00 88.25 83 THR A O 1
ATOM 683 N N . LEU A 1 84 ? 15.273 9.915 -17.761 1.00 88.25 84 LEU A N 1
ATOM 684 C CA . LEU A 1 84 ? 15.139 8.554 -18.288 1.00 88.25 84 LEU A CA 1
ATOM 685 C C . LEU A 1 84 ? 13.677 8.084 -18.281 1.00 88.25 84 LEU A C 1
ATOM 687 O O . LEU A 1 84 ? 13.174 7.480 -19.235 1.00 88.25 84 LEU A O 1
ATOM 691 N N . TYR A 1 85 ? 12.971 8.351 -17.184 1.00 88.88 85 TYR A N 1
ATOM 692 C CA . TYR A 1 85 ? 11.645 7.785 -16.967 1.00 88.88 85 TYR A CA 1
ATOM 693 C C . TYR A 1 85 ? 10.532 8.524 -17.702 1.00 88.88 85 TYR A C 1
ATOM 695 O O . TYR A 1 85 ? 9.578 7.884 -18.159 1.00 88.88 85 TYR A O 1
ATOM 703 N N . LYS A 1 86 ? 10.672 9.845 -17.868 1.00 87.88 86 LYS A N 1
ATOM 704 C CA . LYS A 1 86 ? 9.741 10.778 -18.526 1.00 87.88 86 LYS A CA 1
ATOM 705 C C . LYS A 1 86 ? 8.359 10.912 -17.886 1.00 87.88 86 LYS A C 1
ATOM 707 O O . LYS A 1 86 ? 7.857 12.019 -17.761 1.00 87.88 86 LYS A O 1
ATOM 712 N N . ASN A 1 87 ? 7.714 9.806 -17.523 1.00 87.62 87 ASN A N 1
ATOM 713 C CA . ASN A 1 87 ? 6.339 9.770 -17.039 1.00 87.62 87 ASN A CA 1
ATOM 714 C C . ASN A 1 87 ? 6.195 8.773 -15.882 1.00 87.62 87 ASN A C 1
ATOM 716 O O . ASN A 1 87 ? 6.512 7.592 -16.028 1.00 87.62 87 ASN A O 1
ATOM 720 N N . GLN A 1 88 ? 5.629 9.223 -14.762 1.00 86.62 88 GLN A N 1
ATOM 721 C CA . GLN A 1 88 ? 5.353 8.376 -13.601 1.00 86.62 88 GLN A CA 1
ATOM 722 C C . GLN A 1 88 ? 4.437 7.183 -13.938 1.00 86.62 88 GLN A C 1
ATOM 724 O O . GLN A 1 88 ? 4.668 6.076 -13.450 1.00 86.62 88 GLN A O 1
ATOM 729 N N . ARG A 1 89 ? 3.445 7.355 -14.830 1.00 88.31 89 ARG A N 1
ATOM 730 C CA . ARG A 1 89 ? 2.568 6.255 -15.286 1.00 88.31 89 ARG A CA 1
ATOM 731 C C . ARG A 1 89 ? 3.360 5.132 -15.952 1.00 88.31 89 ARG A C 1
ATOM 733 O O . ARG A 1 89 ? 3.018 3.961 -15.799 1.00 88.31 89 ARG A O 1
ATOM 740 N N . ARG A 1 90 ? 4.434 5.486 -16.666 1.00 86.81 90 ARG A N 1
ATOM 741 C CA . ARG A 1 90 ? 5.306 4.525 -17.342 1.00 86.81 90 ARG A CA 1
ATOM 742 C C . ARG A 1 90 ? 6.035 3.641 -16.335 1.00 86.81 90 ARG A C 1
ATOM 744 O O . ARG A 1 90 ? 6.049 2.431 -16.518 1.00 86.81 90 ARG A O 1
ATOM 751 N N . ILE A 1 91 ? 6.584 4.226 -15.269 1.00 89.38 91 ILE A N 1
ATOM 752 C CA . ILE A 1 91 ? 7.219 3.449 -14.194 1.00 89.38 91 ILE A CA 1
ATOM 753 C C . ILE A 1 91 ? 6.193 2.579 -13.486 1.00 89.38 91 ILE A C 1
ATOM 755 O O . ILE A 1 91 ? 6.462 1.404 -13.287 1.00 89.38 91 ILE A O 1
ATOM 759 N N . SER A 1 92 ? 5.026 3.128 -13.131 1.00 88.94 92 SER A N 1
ATOM 760 C CA . SER A 1 92 ? 3.994 2.338 -12.452 1.00 88.94 92 SER A CA 1
ATOM 761 C C . SER A 1 92 ? 3.619 1.106 -13.273 1.00 88.94 92 SER A C 1
ATOM 763 O O . SER A 1 92 ? 3.558 0.016 -12.723 1.00 88.94 92 SER A O 1
ATOM 765 N N . SER A 1 93 ? 3.462 1.269 -14.591 1.00 88.00 93 SER A N 1
ATOM 766 C CA . SER A 1 93 ? 3.170 0.149 -15.494 1.00 88.00 93 SER A CA 1
ATOM 767 C C . SER A 1 93 ? 4.312 -0.871 -15.523 1.00 88.00 93 SER A C 1
ATOM 769 O O . SER A 1 93 ? 4.062 -2.068 -15.505 1.00 88.00 93 SER A O 1
ATOM 771 N N . ILE A 1 94 ? 5.571 -0.413 -15.530 1.00 88.69 94 ILE A N 1
ATOM 772 C CA . ILE A 1 94 ? 6.749 -1.293 -15.469 1.00 88.69 94 ILE A CA 1
ATOM 773 C C . ILE A 1 94 ? 6.818 -2.044 -14.138 1.00 88.69 94 ILE A C 1
ATOM 775 O O . ILE A 1 94 ? 7.123 -3.228 -14.132 1.00 88.69 94 ILE A O 1
ATOM 779 N N . ILE A 1 95 ? 6.498 -1.405 -13.016 1.00 90.38 95 ILE A N 1
ATOM 780 C CA . ILE A 1 95 ? 6.435 -2.086 -11.719 1.00 90.38 95 ILE A CA 1
ATOM 781 C C . ILE A 1 95 ? 5.331 -3.148 -11.726 1.00 90.38 95 ILE A C 1
ATOM 783 O O . ILE A 1 95 ? 5.573 -4.254 -11.252 1.00 90.38 95 ILE A O 1
ATOM 787 N N . ASP A 1 96 ? 4.157 -2.854 -12.291 1.00 87.94 96 ASP A N 1
ATOM 788 C CA . ASP A 1 96 ? 3.059 -3.827 -12.400 1.00 87.94 96 ASP A CA 1
ATOM 789 C C . ASP A 1 96 ? 3.463 -5.035 -13.238 1.00 87.94 96 ASP A C 1
ATOM 791 O O . ASP A 1 96 ? 3.303 -6.175 -12.818 1.00 87.94 96 ASP A O 1
ATOM 795 N N . TYR A 1 97 ? 4.093 -4.781 -14.379 1.00 86.12 97 TYR A N 1
ATOM 796 C CA . TYR A 1 97 ? 4.711 -5.798 -15.215 1.00 86.12 97 TYR A CA 1
ATOM 797 C C . TYR A 1 97 ? 5.711 -6.681 -14.453 1.00 86.12 97 TYR A C 1
ATOM 799 O O . TYR A 1 97 ? 5.654 -7.908 -14.566 1.00 86.12 97 TYR A O 1
ATOM 807 N N . LEU A 1 98 ? 6.612 -6.083 -13.663 1.00 88.00 98 LEU A N 1
ATOM 808 C CA . LEU A 1 98 ? 7.556 -6.826 -12.822 1.00 88.00 98 LEU A CA 1
ATOM 809 C C . LEU A 1 98 ? 6.810 -7.696 -11.801 1.00 88.00 98 LEU A C 1
ATOM 811 O O . LEU A 1 98 ? 7.083 -8.891 -11.727 1.00 88.00 98 LEU A O 1
ATOM 815 N N . CYS A 1 99 ? 5.846 -7.114 -11.080 1.00 88.12 99 CYS A N 1
ATOM 816 C CA . CYS A 1 99 ? 5.025 -7.787 -10.070 1.00 88.12 99 CYS A CA 1
ATOM 817 C C . CYS A 1 99 ? 4.288 -8.995 -10.647 1.00 88.12 99 CYS A C 1
ATOM 819 O O . CYS A 1 99 ? 4.366 -10.085 -10.088 1.00 88.12 99 CYS A O 1
ATOM 821 N N . CYS A 1 100 ? 3.632 -8.829 -11.798 1.00 84.56 100 CYS A N 1
ATOM 822 C CA . CYS A 1 100 ? 2.951 -9.919 -12.486 1.00 84.56 100 CYS A CA 1
ATOM 823 C C . CYS A 1 100 ? 3.942 -11.003 -12.921 1.00 84.56 100 CYS A C 1
ATOM 825 O O . CYS A 1 100 ? 3.696 -12.182 -12.695 1.00 84.56 100 CYS A O 1
ATOM 827 N N . THR A 1 101 ? 5.090 -10.616 -13.487 1.00 83.81 101 THR A N 1
ATOM 828 C CA . THR A 1 101 ? 6.102 -11.565 -13.989 1.00 83.81 101 THR A CA 1
ATOM 829 C C . THR A 1 101 ? 6.691 -12.440 -12.882 1.00 83.81 101 THR A C 1
ATOM 831 O O . THR A 1 101 ? 7.001 -13.602 -13.129 1.00 83.81 101 THR A O 1
ATOM 834 N N . ILE A 1 102 ? 6.838 -11.908 -11.667 1.00 84.06 102 ILE A N 1
ATOM 835 C CA . ILE A 1 102 ? 7.354 -12.656 -10.507 1.00 84.06 102 ILE A CA 1
ATOM 836 C C . ILE A 1 102 ? 6.254 -13.089 -9.525 1.00 84.06 102 ILE A C 1
ATOM 838 O O . ILE A 1 102 ? 6.568 -13.607 -8.458 1.00 84.06 102 ILE A O 1
ATOM 842 N N . CYS A 1 103 ? 4.981 -12.891 -9.888 1.00 85.50 103 CYS A N 1
ATOM 843 C CA . CYS A 1 103 ? 3.801 -13.245 -9.097 1.00 85.50 103 CYS A CA 1
ATOM 844 C C . CYS A 1 103 ? 3.834 -12.709 -7.654 1.00 85.50 103 CYS A C 1
ATOM 846 O O . CYS A 1 103 ? 3.524 -13.428 -6.705 1.00 85.50 103 CYS A O 1
ATOM 848 N N . CYS A 1 104 ? 4.213 -11.442 -7.474 1.00 85.94 104 CYS A N 1
ATOM 849 C CA . CYS A 1 104 ? 4.265 -10.809 -6.159 1.00 85.94 104 CYS A CA 1
ATOM 850 C C . CYS A 1 104 ? 3.465 -9.505 -6.107 1.00 85.94 104 CYS A C 1
ATOM 852 O O . CYS A 1 104 ? 3.171 -8.881 -7.125 1.00 85.94 104 CYS A O 1
ATOM 854 N N . HIS A 1 105 ? 3.161 -9.049 -4.894 1.00 84.31 105 HIS A N 1
ATOM 855 C CA . HIS A 1 105 ? 2.622 -7.709 -4.680 1.00 84.31 105 HIS A CA 1
ATOM 856 C C . HIS A 1 105 ? 3.746 -6.670 -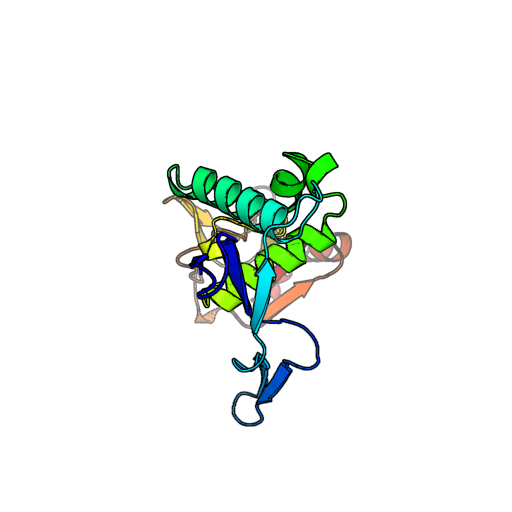4.786 1.00 84.31 105 HIS A C 1
ATOM 858 O O . HIS A 1 105 ? 4.902 -6.979 -4.492 1.00 84.31 105 HIS A O 1
ATOM 864 N N . ARG A 1 106 ? 3.415 -5.413 -5.122 1.00 87.19 106 ARG A N 1
ATOM 865 C CA . ARG A 1 106 ? 4.392 -4.298 -5.162 1.00 87.19 106 ARG A CA 1
ATOM 866 C C . ARG A 1 106 ? 5.189 -4.169 -3.859 1.00 87.19 106 ARG A C 1
ATOM 868 O O . ARG A 1 106 ? 6.374 -3.858 -3.886 1.00 87.19 106 ARG A O 1
ATOM 875 N N . TYR A 1 107 ? 4.544 -4.487 -2.740 1.00 84.25 107 TYR A N 1
ATOM 876 C CA . TYR A 1 107 ? 5.159 -4.515 -1.420 1.00 84.25 107 TYR A CA 1
ATOM 877 C C . TYR A 1 107 ? 6.358 -5.475 -1.328 1.00 84.25 107 TYR A C 1
ATOM 879 O O . TYR A 1 107 ? 7.378 -5.129 -0.745 1.00 84.25 107 TYR A O 1
ATOM 887 N N . CYS A 1 108 ? 6.295 -6.643 -1.976 1.00 85.44 108 CYS A N 1
ATOM 888 C CA . CYS A 1 108 ? 7.403 -7.604 -2.005 1.00 85.44 108 CYS A CA 1
ATOM 889 C C . CYS A 1 108 ? 8.639 -7.077 -2.758 1.00 85.44 108 CYS A C 1
ATOM 891 O O . CYS A 1 108 ? 9.712 -7.662 -2.649 1.00 85.44 108 CYS A O 1
ATOM 893 N N . LEU A 1 109 ? 8.488 -5.984 -3.516 1.00 89.44 109 LEU A N 1
ATOM 894 C CA . LEU A 1 109 ? 9.570 -5.258 -4.182 1.00 89.44 109 LEU A CA 1
ATOM 895 C C . LEU A 1 109 ? 10.077 -4.064 -3.358 1.00 89.44 109 LEU A C 1
ATOM 897 O O . LEU A 1 109 ? 10.769 -3.210 -3.906 1.00 89.44 109 LEU A O 1
ATOM 901 N N . HIS A 1 110 ? 9.700 -3.958 -2.079 1.00 88.44 110 HIS A N 1
ATOM 902 C CA . HIS A 1 110 ? 9.988 -2.805 -1.218 1.00 88.44 110 HIS A CA 1
ATOM 903 C C . HIS A 1 110 ? 9.381 -1.487 -1.730 1.00 88.44 110 HIS A C 1
ATOM 905 O O . HIS A 1 110 ? 9.871 -0.396 -1.433 1.00 88.44 110 HIS A O 1
ATOM 911 N N . LEU A 1 111 ? 8.288 -1.573 -2.496 1.00 89.38 111 LEU A N 1
ATOM 912 C CA . LEU A 1 111 ? 7.606 -0.420 -3.081 1.00 89.38 111 LEU A CA 1
ATOM 913 C C . LEU A 1 111 ? 6.189 -0.261 -2.532 1.00 89.38 111 LEU A C 1
ATOM 915 O O . LEU A 1 111 ? 5.439 -1.228 -2.404 1.00 89.38 111 LEU A O 1
ATOM 919 N N . PHE A 1 112 ? 5.782 0.985 -2.297 1.00 85.75 112 PHE A N 1
ATOM 920 C CA . PHE A 1 112 ? 4.410 1.326 -1.911 1.00 85.75 112 PHE A CA 1
ATOM 921 C C . PHE A 1 112 ? 3.885 2.555 -2.668 1.00 85.75 112 PHE A C 1
ATOM 923 O O . PHE A 1 112 ? 4.645 3.369 -3.197 1.00 85.75 112 PHE A O 1
ATOM 930 N N . ALA A 1 113 ? 2.558 2.670 -2.777 1.00 75.56 113 ALA A N 1
ATOM 931 C CA . ALA A 1 113 ? 1.909 3.730 -3.554 1.00 75.56 113 ALA A CA 1
ATOM 932 C C . ALA A 1 113 ? 1.801 5.055 -2.778 1.00 75.56 113 ALA A C 1
ATOM 934 O O . ALA A 1 113 ? 2.201 6.100 -3.287 1.00 75.56 113 ALA A O 1
ATOM 935 N N . THR A 1 114 ? 1.283 4.997 -1.552 1.00 71.50 114 THR A N 1
ATOM 936 C CA . THR A 1 114 ? 1.182 6.114 -0.604 1.00 71.50 114 THR A CA 1
ATOM 937 C C . THR A 1 114 ? 1.407 5.571 0.804 1.00 71.50 114 THR A C 1
ATOM 939 O O . THR A 1 114 ? 1.019 4.440 1.097 1.00 71.50 114 THR A O 1
ATOM 942 N N . ASP A 1 115 ? 2.070 6.346 1.660 1.00 64.19 115 ASP A N 1
ATOM 943 C CA . ASP A 1 115 ? 2.171 6.075 3.097 1.00 64.19 115 ASP A CA 1
ATOM 944 C C . ASP A 1 115 ? 1.108 6.820 3.911 1.00 64.19 115 ASP A C 1
ATOM 946 O O . ASP A 1 115 ? 1.100 6.732 5.141 1.00 64.19 115 ASP A O 1
ATOM 950 N N . LYS A 1 116 ? 0.227 7.562 3.233 1.00 69.69 116 LYS A N 1
ATOM 951 C CA . LYS A 1 116 ? -0.749 8.447 3.852 1.00 69.69 116 LYS A CA 1
ATOM 952 C C . LYS A 1 116 ? -2.096 7.740 3.919 1.00 69.69 116 LYS A C 1
ATOM 954 O O . LYS A 1 116 ? -2.863 7.698 2.965 1.00 69.69 116 LYS A O 1
ATOM 959 N N . GLY A 1 117 ? -2.361 7.158 5.072 1.00 75.00 117 GLY A N 1
ATOM 960 C CA . GLY A 1 117 ? -3.663 6.646 5.458 1.00 75.00 117 GLY A CA 1
ATOM 961 C C . GLY A 1 117 ? -3.861 6.915 6.938 1.00 75.00 117 GLY A C 1
ATOM 962 O O . GLY A 1 117 ? -2.895 7.115 7.678 1.00 75.00 117 GLY A O 1
ATOM 963 N N . VAL A 1 118 ? -5.112 6.974 7.371 1.00 80.62 118 VAL A N 1
ATOM 964 C CA . VAL A 1 118 ? -5.439 7.082 8.794 1.00 80.62 118 VAL A CA 1
ATOM 965 C C . VAL A 1 118 ? -6.411 5.969 9.128 1.00 80.62 118 VAL A C 1
ATOM 967 O O . VAL A 1 118 ? -7.367 5.720 8.393 1.00 80.62 118 VAL A O 1
ATOM 970 N N . VAL A 1 119 ? -6.128 5.291 10.233 1.00 84.75 119 VAL A N 1
ATOM 971 C CA . VAL A 1 119 ? -6.951 4.218 10.778 1.00 84.75 119 VAL A CA 1
ATOM 972 C C . VAL A 1 119 ? -7.310 4.614 12.201 1.00 84.75 119 VAL A C 1
ATOM 974 O O . VAL A 1 119 ? -6.434 5.010 12.963 1.00 84.75 119 VAL A O 1
ATOM 977 N N . LEU A 1 120 ? -8.592 4.537 12.543 1.00 86.31 120 LEU A N 1
ATOM 978 C CA . LEU A 1 120 ? -9.112 4.913 13.853 1.00 86.31 120 LEU A CA 1
ATOM 979 C C . LEU A 1 120 ? -10.093 3.855 14.350 1.00 86.31 120 LEU A C 1
ATOM 981 O O . LEU A 1 120 ? -11.088 3.580 13.685 1.00 86.31 120 LEU A O 1
ATOM 985 N N . GLY A 1 121 ? -9.850 3.272 15.519 1.00 86.31 121 GLY A N 1
ATOM 986 C CA . GLY A 1 121 ? -10.752 2.277 16.101 1.00 86.31 121 GLY A CA 1
ATOM 987 C C . GLY A 1 121 ? -10.077 1.379 17.131 1.00 86.31 121 GLY A C 1
ATOM 988 O O . GLY A 1 121 ? -8.890 1.525 17.408 1.00 86.31 121 GLY A O 1
ATOM 989 N N . ASN A 1 122 ? -10.836 0.426 17.680 1.00 84.31 122 ASN A N 1
ATOM 990 C CA . ASN A 1 122 ? -10.370 -0.509 18.712 1.00 84.31 122 ASN A CA 1
ATOM 991 C C . ASN A 1 122 ? -9.480 -1.627 18.125 1.00 84.31 122 ASN A C 1
ATOM 993 O O . ASN A 1 122 ? -9.834 -2.808 18.126 1.00 84.31 122 ASN A O 1
ATOM 997 N N . MET A 1 123 ? -8.342 -1.247 17.549 1.00 83.75 123 MET A N 1
ATOM 998 C CA . MET A 1 123 ? -7.401 -2.165 16.916 1.00 83.75 123 MET A CA 1
ATOM 999 C C . MET A 1 123 ? -5.963 -1.761 17.183 1.00 83.75 123 MET A C 1
ATOM 1001 O O . MET A 1 123 ? -5.658 -0.591 17.413 1.00 83.75 123 MET A O 1
ATOM 1005 N N . LYS A 1 124 ? -5.075 -2.741 17.086 1.00 83.62 124 LYS A N 1
ATOM 1006 C CA . LYS A 1 124 ? -3.641 -2.542 17.212 1.00 83.62 124 LYS A CA 1
ATOM 1007 C C . LYS A 1 124 ? -2.908 -3.263 16.099 1.00 83.62 124 LYS A C 1
ATOM 1009 O O . LYS A 1 124 ? -3.410 -4.218 15.506 1.00 83.62 124 LYS A O 1
ATOM 1014 N N . TYR A 1 125 ? -1.711 -2.790 15.804 1.00 81.62 125 TYR A N 1
ATOM 1015 C CA . TYR A 1 125 ? -0.830 -3.432 14.839 1.00 81.62 125 TYR A CA 1
ATOM 1016 C C . TYR A 1 125 ? 0.623 -3.295 15.260 1.00 81.62 125 TYR A C 1
ATOM 1018 O O . TYR A 1 125 ? 0.976 -2.419 16.049 1.00 81.62 125 TYR A O 1
ATOM 1026 N N . ILE A 1 126 ? 1.481 -4.142 14.701 1.00 78.94 126 ILE A N 1
ATOM 1027 C CA . ILE A 1 126 ? 2.919 -4.068 14.929 1.00 78.94 126 ILE A CA 1
ATOM 1028 C C . ILE A 1 126 ? 3.584 -3.387 13.735 1.00 78.94 126 ILE A C 1
ATOM 1030 O O . ILE A 1 126 ? 3.417 -3.793 12.582 1.00 78.94 126 ILE A O 1
ATOM 1034 N N . TYR A 1 127 ? 4.381 -2.362 14.031 1.00 76.19 127 TYR A N 1
ATOM 1035 C CA . TYR A 1 127 ? 5.234 -1.666 13.074 1.00 76.19 127 TYR A CA 1
ATOM 1036 C C . TYR A 1 127 ? 6.661 -1.599 13.600 1.00 76.19 127 TYR A C 1
ATOM 1038 O O . TYR A 1 127 ? 6.914 -1.036 14.665 1.00 76.19 127 TYR A O 1
ATOM 1046 N N . ASN A 1 128 ? 7.602 -2.180 12.853 1.00 72.50 128 ASN A N 1
ATOM 1047 C CA . ASN A 1 128 ? 9.017 -2.266 13.233 1.00 72.50 128 ASN A CA 1
ATOM 1048 C C . ASN A 1 128 ? 9.227 -2.776 14.674 1.00 72.50 128 ASN A C 1
ATOM 1050 O O . ASN A 1 128 ? 10.026 -2.226 15.429 1.00 72.50 128 ASN A O 1
ATOM 1054 N N . GLY A 1 129 ? 8.467 -3.802 15.072 1.00 77.00 129 GLY A N 1
ATOM 1055 C CA . GLY A 1 129 ? 8.535 -4.395 16.413 1.00 77.00 129 GLY A CA 1
ATOM 1056 C C . GLY A 1 129 ? 7.853 -3.583 17.521 1.00 77.00 129 GLY A C 1
ATOM 1057 O O . GLY A 1 129 ? 7.884 -4.003 18.674 1.00 77.00 129 GLY A O 1
ATOM 1058 N N . LYS A 1 130 ? 7.221 -2.448 17.198 1.00 79.12 130 LYS A N 1
ATOM 1059 C CA . LYS A 1 130 ? 6.451 -1.637 18.142 1.00 79.12 130 LYS A CA 1
ATOM 1060 C C . LYS A 1 130 ? 4.953 -1.824 17.919 1.00 79.12 130 LYS A C 1
ATOM 1062 O O . LYS A 1 130 ? 4.472 -1.666 16.801 1.00 79.12 130 LYS A O 1
ATOM 1067 N N . GLU A 1 131 ? 4.227 -2.111 18.993 1.00 82.12 131 GLU A N 1
ATOM 1068 C CA . GLU A 1 131 ? 2.763 -2.114 19.003 1.00 82.12 131 GLU A CA 1
ATOM 1069 C C . GLU A 1 131 ? 2.245 -0.671 18.913 1.00 82.12 131 GLU A C 1
ATOM 1071 O O . GLU A 1 131 ? 2.664 0.213 19.668 1.00 82.12 131 GLU A O 1
ATOM 1076 N N . ILE A 1 132 ? 1.364 -0.427 17.950 1.00 79.69 132 ILE A N 1
ATOM 1077 C CA . ILE A 1 132 ? 0.692 0.847 17.729 1.00 79.69 132 ILE A CA 1
ATOM 1078 C C . ILE A 1 132 ? -0.795 0.634 17.964 1.00 79.69 132 ILE A C 1
ATOM 1080 O O . ILE A 1 132 ? -1.415 -0.228 17.343 1.00 79.69 132 ILE A O 1
ATOM 1084 N N . ASP A 1 133 ? -1.343 1.447 18.860 1.00 81.62 133 ASP A N 1
ATOM 1085 C CA . ASP A 1 133 ? -2.767 1.503 19.157 1.00 81.62 133 ASP A CA 1
ATOM 1086 C C . ASP A 1 133 ? -3.462 2.503 18.218 1.00 81.62 133 ASP A C 1
ATOM 1088 O O . ASP A 1 133 ? -3.028 3.652 18.073 1.00 81.62 133 ASP A O 1
ATOM 1092 N N . CYS A 1 134 ? -4.512 2.045 17.535 1.00 82.19 134 CYS A N 1
ATOM 1093 C CA . CYS A 1 134 ? -5.324 2.860 16.632 1.00 82.19 134 CYS A CA 1
ATOM 1094 C C . CYS A 1 134 ? -6.506 3.540 17.331 1.00 82.19 134 CYS A C 1
ATOM 1096 O O . CYS A 1 134 ? -7.283 4.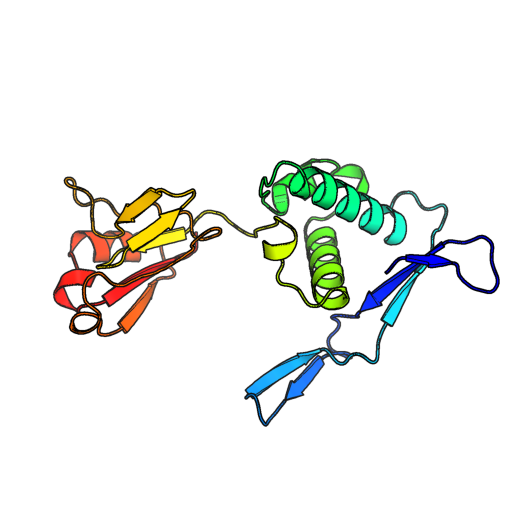237 16.673 1.00 82.19 134 CYS A O 1
ATOM 1098 N N . SER A 1 135 ? -6.683 3.342 18.637 1.00 77.88 135 SER A N 1
ATOM 1099 C CA . SER A 1 135 ? -7.642 4.120 19.414 1.00 77.88 135 SER A CA 1
ATOM 1100 C C . SER A 1 135 ? -7.125 5.554 19.600 1.00 77.88 135 SER A C 1
ATOM 1102 O O . SER A 1 135 ? -5.919 5.805 19.542 1.00 77.88 135 SER A O 1
ATOM 1104 N N . CYS A 1 136 ? -8.041 6.523 19.730 1.00 67.62 136 CYS A N 1
ATOM 1105 C CA . CYS A 1 136 ? -7.698 7.944 19.877 1.00 67.62 136 CYS A CA 1
ATOM 1106 C C . CYS A 1 136 ? -6.587 8.156 20.919 1.00 67.62 136 CYS A C 1
ATOM 1108 O O . CYS A 1 136 ? -6.611 7.545 21.990 1.00 67.62 136 CYS A O 1
ATOM 1110 N N . ASP A 1 137 ? -5.662 9.080 20.648 1.00 59.53 137 ASP A N 1
ATOM 1111 C CA . ASP A 1 137 ? -4.706 9.501 21.669 1.00 59.53 137 ASP A CA 1
ATOM 1112 C C . ASP A 1 137 ? -5.411 10.208 22.849 1.00 59.53 137 ASP A C 1
ATOM 1114 O O . ASP A 1 137 ? -6.606 10.520 22.812 1.00 59.53 137 ASP A O 1
ATOM 1118 N N . LYS A 1 138 ? -4.662 10.503 23.920 1.00 49.16 138 LYS A N 1
ATOM 1119 C CA . LYS A 1 138 ? -5.182 11.205 25.113 1.00 49.16 138 LYS A CA 1
ATOM 1120 C C . LYS A 1 138 ? -5.769 12.601 24.812 1.00 49.16 138 LYS A C 1
ATOM 1122 O O . LYS A 1 138 ? -6.384 13.184 25.700 1.00 49.16 138 LYS A O 1
ATOM 1127 N N . PHE A 1 139 ? -5.588 13.122 23.597 1.00 51.38 139 PHE A N 1
ATOM 1128 C CA . PHE A 1 139 ? -6.080 14.413 23.116 1.00 51.38 139 PHE A CA 1
ATOM 1129 C C . PHE A 1 139 ? -7.183 14.275 22.047 1.00 51.38 139 PHE A C 1
ATOM 1131 O O . PHE A 1 139 ? -7.598 15.279 21.469 1.00 51.38 139 PHE A O 1
ATOM 1138 N N . GLY A 1 140 ? -7.685 13.060 21.793 1.00 52.53 140 GLY A N 1
ATOM 1139 C CA . GLY A 1 140 ? -8.768 12.802 20.843 1.00 52.53 140 GLY A CA 1
ATOM 1140 C C . GLY A 1 140 ? -8.345 12.817 19.372 1.00 52.53 140 GLY A C 1
ATOM 1141 O O . GLY A 1 140 ? -9.216 12.810 18.501 1.00 52.53 140 GLY A O 1
ATOM 1142 N N . GLN A 1 141 ? -7.044 12.837 19.063 1.00 60.16 141 GLN A N 1
ATOM 1143 C CA . GLN A 1 141 ? -6.571 12.829 17.681 1.00 60.16 141 GLN A CA 1
ATOM 1144 C C . GLN A 1 141 ? -6.445 11.397 17.136 1.00 60.16 141 GLN A C 1
ATOM 1146 O O . GLN A 1 141 ? -5.989 10.499 17.854 1.00 60.16 141 GLN A O 1
ATOM 1151 N N . PRO A 1 142 ? -6.838 11.161 15.868 1.00 61.41 142 PRO A N 1
ATOM 1152 C CA . PRO A 1 142 ? -6.606 9.883 15.211 1.00 61.41 142 PRO A CA 1
ATOM 1153 C C . PRO A 1 142 ? -5.107 9.603 15.122 1.00 61.41 142 PRO A C 1
ATOM 1155 O O . PRO A 1 142 ? -4.340 10.473 14.700 1.00 61.41 142 PRO A O 1
ATOM 1158 N N . SER A 1 143 ? -4.673 8.393 15.472 1.00 60.09 143 SER A N 1
ATOM 1159 C CA . SER A 1 143 ? -3.276 8.028 15.264 1.00 60.09 143 SER A CA 1
ATOM 1160 C C . SER A 1 143 ? -2.996 7.897 13.762 1.00 60.09 143 SER A C 1
ATOM 1162 O O . SER A 1 143 ? -3.732 7.260 13.006 1.00 60.09 143 SER A O 1
ATOM 1164 N N . LEU A 1 144 ? -1.929 8.555 13.293 1.00 58.44 144 LEU A N 1
ATOM 1165 C CA . LEU A 1 144 ? -1.481 8.428 11.907 1.00 58.44 144 LEU A CA 1
ATOM 1166 C C . LEU A 1 144 ? -0.926 7.012 11.718 1.00 58.44 144 LEU A C 1
ATOM 1168 O O . LEU A 1 144 ? 0.225 6.725 12.061 1.00 58.44 144 LEU A O 1
ATOM 1172 N N . ALA A 1 145 ? -1.752 6.103 11.211 1.00 57.88 145 ALA A N 1
ATOM 1173 C CA . ALA A 1 145 ? -1.320 4.744 10.954 1.00 57.88 145 ALA A CA 1
ATOM 1174 C C . ALA A 1 145 ? -0.567 4.676 9.623 1.00 57.88 145 ALA A C 1
ATOM 1176 O O . ALA A 1 145 ? -1.165 4.805 8.557 1.00 57.88 145 ALA A O 1
ATOM 1177 N N . ARG A 1 146 ? 0.749 4.428 9.661 1.00 59.28 146 ARG A N 1
ATOM 1178 C CA . ARG A 1 146 ? 1.530 4.155 8.442 1.00 59.28 146 ARG A CA 1
ATOM 1179 C C . ARG A 1 146 ? 1.110 2.789 7.903 1.00 59.28 146 ARG A C 1
ATOM 1181 O O . ARG A 1 146 ? 1.582 1.754 8.358 1.00 59.28 146 ARG A O 1
ATOM 1188 N N . THR A 1 147 ? 0.181 2.798 6.952 1.00 58.50 147 THR A N 1
ATOM 1189 C CA . THR A 1 147 ? -0.622 1.619 6.582 1.00 58.50 147 THR A CA 1
ATOM 1190 C C . THR A 1 147 ? 0.107 0.632 5.661 1.00 58.50 147 THR A C 1
ATOM 1192 O O . THR A 1 147 ? -0.376 -0.468 5.422 1.00 58.50 147 THR A O 1
ATOM 1195 N N . TYR A 1 148 ? 1.272 0.993 5.122 1.00 59.72 148 TYR A N 1
ATOM 1196 C CA . TYR A 1 148 ? 1.943 0.197 4.087 1.00 59.72 148 TYR A CA 1
ATOM 1197 C C . TYR A 1 148 ? 2.847 -0.925 4.630 1.00 59.72 148 TYR A C 1
ATOM 1199 O O . TYR A 1 148 ? 3.381 -1.696 3.841 1.00 59.72 148 TYR A O 1
ATOM 1207 N N . LEU A 1 149 ? 3.023 -1.016 5.955 1.00 59.06 149 LEU A N 1
ATOM 1208 C CA . LEU A 1 149 ? 3.908 -1.969 6.647 1.00 59.06 149 LEU A CA 1
ATOM 1209 C C . LEU A 1 149 ? 3.211 -2.647 7.841 1.00 59.06 149 LEU A C 1
ATOM 1211 O O . LEU A 1 149 ? 3.861 -3.066 8.799 1.00 59.06 149 LEU A O 1
ATOM 1215 N N . LEU A 1 150 ? 1.878 -2.708 7.825 1.00 67.25 150 LEU A N 1
ATOM 1216 C CA . LEU A 1 150 ? 1.127 -3.313 8.921 1.00 67.25 150 LEU A CA 1
ATOM 1217 C C . LEU A 1 150 ? 1.379 -4.821 8.934 1.00 67.25 150 LEU A C 1
ATOM 1219 O O . LEU A 1 150 ? 1.052 -5.528 7.983 1.00 67.25 150 LEU A O 1
ATOM 1223 N N . THR A 1 151 ? 1.941 -5.311 10.032 1.00 63.78 151 THR A N 1
ATOM 1224 C CA . THR A 1 151 ? 2.031 -6.744 10.321 1.00 63.78 151 THR A CA 1
ATOM 1225 C C . THR A 1 151 ? 1.279 -7.030 11.609 1.00 63.78 151 THR A C 1
ATOM 1227 O O . THR A 1 151 ? 1.194 -6.161 12.479 1.00 63.78 151 THR A O 1
ATOM 1230 N N . ASN A 1 152 ? 0.727 -8.240 11.722 1.00 68.31 152 ASN A N 1
ATOM 1231 C CA . ASN A 1 152 ? 0.040 -8.714 12.925 1.00 68.31 152 ASN A CA 1
ATOM 1232 C C . ASN A 1 152 ? -1.021 -7.721 13.420 1.00 68.31 152 ASN A C 1
ATOM 1234 O O . ASN A 1 152 ? -0.916 -7.164 14.512 1.00 68.31 152 ASN A O 1
ATOM 1238 N N . MET A 1 153 ? -2.019 -7.464 12.573 1.00 72.12 153 MET A N 1
ATOM 1239 C CA . MET A 1 153 ? -3.192 -6.697 12.976 1.00 72.12 153 MET A CA 1
ATOM 1240 C C . MET A 1 153 ? -4.049 -7.559 13.896 1.00 72.12 153 MET A C 1
ATOM 1242 O O . MET A 1 153 ? -4.410 -8.677 13.532 1.00 72.12 153 MET A O 1
ATOM 1246 N N . SER A 1 154 ? -4.395 -7.024 15.058 1.00 75.44 154 SER A N 1
ATOM 1247 C CA . SER A 1 154 ? -5.365 -7.634 15.959 1.00 75.44 154 SER A CA 1
ATOM 1248 C C . SER A 1 154 ? -6.354 -6.576 16.418 1.00 75.44 154 SER A C 1
ATOM 1250 O O . SER A 1 154 ? -5.994 -5.421 16.670 1.00 75.44 154 SER A O 1
ATOM 1252 N N . THR A 1 155 ? -7.615 -6.960 16.549 1.00 72.19 155 THR A N 1
ATOM 1253 C CA . THR A 1 155 ? -8.552 -6.137 17.308 1.00 72.19 155 THR A CA 1
ATOM 1254 C C . THR A 1 155 ? -8.198 -6.245 18.794 1.00 72.19 155 THR A C 1
ATOM 1256 O O . THR A 1 155 ? -7.505 -7.172 19.220 1.00 72.19 155 THR A O 1
ATOM 1259 N N . ILE A 1 156 ? -8.606 -5.259 19.588 1.00 70.56 156 ILE A N 1
ATOM 1260 C CA . ILE A 1 156 ? -8.428 -5.327 21.046 1.00 70.56 156 ILE A CA 1
ATOM 1261 C C . ILE A 1 156 ? -9.471 -6.276 21.659 1.00 70.56 156 ILE A C 1
ATOM 1263 O O . ILE A 1 156 ? -9.168 -6.973 22.624 1.00 70.56 156 ILE A O 1
ATOM 1267 N N . ASP A 1 157 ? -10.665 -6.336 21.064 1.00 73.94 157 ASP A N 1
ATOM 1268 C CA . ASP A 1 157 ? -11.715 -7.305 21.374 1.00 73.94 157 ASP A CA 1
ATOM 1269 C C . ASP A 1 157 ? -12.533 -7.607 20.104 1.00 73.94 157 ASP A C 1
ATOM 1271 O O . ASP A 1 157 ? -13.275 -6.755 19.604 1.00 73.94 157 ASP A O 1
ATOM 1275 N N . ASP A 1 158 ? -12.406 -8.828 19.572 1.00 66.69 158 ASP A N 1
ATOM 1276 C CA . ASP A 1 158 ? -13.091 -9.252 18.343 1.00 66.69 158 ASP A CA 1
ATOM 1277 C C . ASP A 1 158 ? -14.619 -9.219 18.487 1.00 66.69 158 ASP A C 1
ATOM 1279 O O . ASP A 1 158 ? -15.332 -9.031 17.500 1.00 66.69 158 ASP A O 1
ATOM 1283 N N . LYS A 1 159 ? -15.149 -9.365 19.710 1.00 68.88 159 LYS A N 1
ATOM 1284 C CA . LYS A 1 159 ? -16.600 -9.320 19.955 1.00 68.88 159 LYS A CA 1
ATOM 1285 C C . LYS A 1 159 ? -17.152 -7.901 19.901 1.00 68.88 159 LYS A C 1
ATOM 1287 O O . LYS A 1 159 ? -18.361 -7.720 19.739 1.00 68.88 159 LYS A O 1
ATOM 1292 N N . GLU A 1 160 ? -16.290 -6.895 20.023 1.00 74.56 160 GLU A N 1
ATOM 1293 C CA . GLU A 1 160 ? -16.704 -5.504 19.968 1.00 74.56 160 GLU A CA 1
ATOM 1294 C C . GLU A 1 160 ? -16.761 -4.956 18.547 1.00 74.56 160 GLU A C 1
ATOM 1296 O O . GLU A 1 160 ? -17.474 -3.983 18.358 1.00 74.56 160 GLU A O 1
ATOM 1301 N N . LEU A 1 161 ? -16.127 -5.557 17.537 1.00 84.38 161 LEU A N 1
ATOM 1302 C CA . LEU A 1 161 ? -16.149 -5.025 16.170 1.00 84.38 161 LEU A CA 1
ATOM 1303 C C . LEU A 1 161 ? -17.429 -5.419 15.410 1.00 84.38 161 LEU A C 1
ATOM 1305 O O . LEU A 1 161 ? -17.755 -6.592 15.268 1.00 84.38 161 LEU A O 1
ATOM 1309 N N . ALA A 1 162 ? -18.153 -4.433 14.884 1.00 89.25 162 ALA A N 1
ATOM 1310 C CA . ALA A 1 162 ? -19.343 -4.623 14.057 1.00 89.25 162 ALA A CA 1
ATOM 1311 C C . ALA A 1 162 ? -19.052 -4.491 12.555 1.00 89.25 162 ALA A C 1
ATOM 1313 O O . ALA A 1 162 ? -19.577 -5.268 11.763 1.00 89.25 162 ALA A O 1
ATOM 1314 N N . PHE A 1 163 ? -18.252 -3.498 12.149 1.00 90.69 163 PHE A N 1
ATOM 1315 C CA . PHE A 1 163 ? -17.932 -3.241 10.739 1.00 90.69 163 PHE A CA 1
ATOM 1316 C C . PHE A 1 163 ? -16.678 -2.372 10.566 1.00 90.69 163 PHE A C 1
ATOM 1318 O O . PHE A 1 163 ? -16.167 -1.778 11.518 1.00 90.69 163 PHE A O 1
ATOM 1325 N N . VAL A 1 164 ? -16.203 -2.268 9.323 1.00 90.69 164 VAL A N 1
ATOM 1326 C CA . VAL A 1 164 ? -15.166 -1.314 8.904 1.00 90.69 164 VAL A CA 1
ATOM 1327 C C . VAL A 1 164 ? -15.819 -0.211 8.071 1.00 90.69 164 VAL A C 1
ATOM 1329 O O . VAL A 1 164 ? -16.519 -0.495 7.102 1.00 90.69 164 VAL A O 1
ATOM 1332 N N . LEU A 1 165 ? -15.601 1.049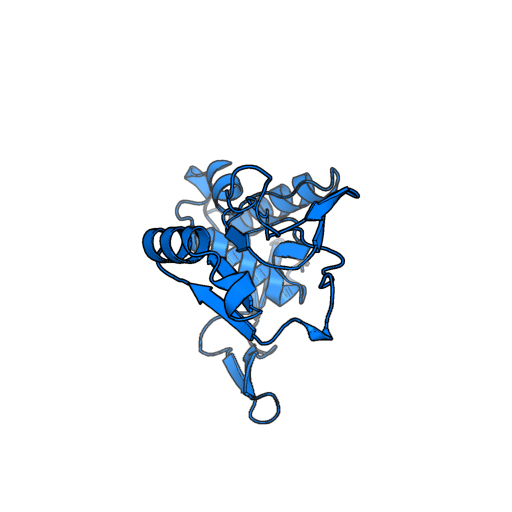 8.447 1.00 92.69 165 LEU A N 1
ATOM 1333 C CA . LEU A 1 165 ? -16.107 2.231 7.757 1.00 92.69 165 LEU A CA 1
ATOM 1334 C C . LEU A 1 165 ? -14.996 2.878 6.927 1.00 92.69 165 LEU A C 1
ATOM 1336 O O . LEU A 1 165 ? -14.072 3.475 7.477 1.00 92.69 165 LEU A O 1
ATOM 1340 N N . VAL A 1 166 ? -15.109 2.810 5.604 1.00 93.25 166 VAL A N 1
ATOM 1341 C CA . VAL A 1 166 ? -14.191 3.507 4.693 1.00 93.25 166 VAL A CA 1
ATOM 1342 C C . VAL A 1 166 ? -14.763 4.884 4.367 1.00 93.25 166 VAL A C 1
ATOM 1344 O O . VAL A 1 166 ? -15.856 4.990 3.814 1.00 93.25 166 VAL A O 1
ATOM 1347 N N . VAL A 1 167 ? -14.034 5.943 4.715 1.00 91.06 167 VAL A N 1
ATOM 1348 C CA . VAL A 1 167 ? -14.451 7.334 4.498 1.00 91.06 167 VAL A CA 1
ATOM 1349 C C . VAL A 1 167 ? -13.538 7.971 3.460 1.00 91.06 167 VAL A C 1
ATOM 1351 O O . VAL A 1 167 ? -12.334 8.060 3.664 1.00 91.06 167 VAL A O 1
ATOM 1354 N N . GLU A 1 168 ? -14.109 8.454 2.359 1.00 90.88 168 GLU A N 1
ATOM 1355 C CA . GLU A 1 168 ? -13.339 9.096 1.285 1.00 90.88 168 GLU A CA 1
ATOM 1356 C C . 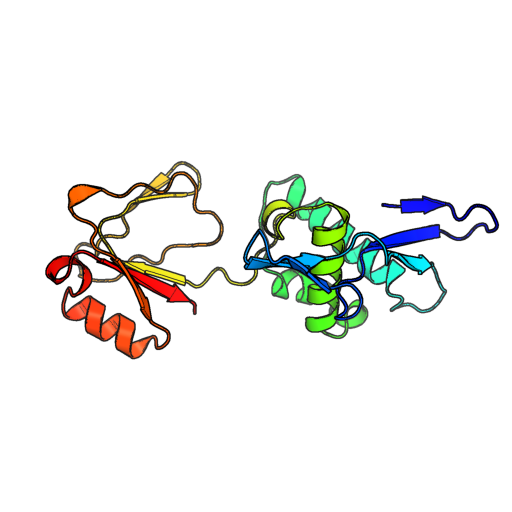GLU A 1 168 ? -12.868 10.508 1.679 1.00 90.88 168 GLU A C 1
ATOM 1358 O O . GLU A 1 168 ? -11.717 10.889 1.478 1.00 90.88 168 GLU A O 1
ATOM 1363 N N . LYS A 1 169 ? -13.765 11.315 2.257 1.00 90.19 169 LYS A N 1
ATOM 1364 C CA . LYS A 1 169 ? -13.510 12.739 2.492 1.00 90.19 169 LYS A CA 1
ATOM 1365 C C . LYS A 1 169 ? -12.882 12.983 3.862 1.00 90.19 169 LYS A C 1
ATOM 1367 O O . LYS A 1 169 ? -13.524 12.773 4.891 1.00 90.19 169 LYS A O 1
ATOM 1372 N N . HIS A 1 170 ? -11.682 13.567 3.875 1.00 86.88 170 HIS A N 1
ATOM 1373 C CA . HIS A 1 170 ? -10.931 13.850 5.105 1.00 86.88 170 HIS A CA 1
ATOM 1374 C C . HIS A 1 170 ? -11.715 14.669 6.141 1.00 86.88 170 HIS A C 1
ATOM 1376 O O . HIS A 1 170 ? -11.730 14.324 7.318 1.00 86.88 170 HIS A O 1
ATOM 1382 N N . SER A 1 171 ? -12.445 15.704 5.715 1.00 90.00 171 SER A N 1
ATOM 1383 C CA . SER A 1 171 ? -13.262 16.512 6.633 1.00 90.00 171 SER A CA 1
ATOM 1384 C C . SER A 1 171 ? -14.362 15.701 7.326 1.00 90.00 171 SER A C 1
ATOM 1386 O O . SER A 1 171 ? -14.642 15.938 8.494 1.00 90.00 171 SER A O 1
ATOM 1388 N N . VAL A 1 172 ? -14.970 14.736 6.625 1.00 92.44 172 VAL A N 1
ATOM 1389 C CA . VAL A 1 172 ? -16.010 13.860 7.192 1.00 92.44 172 VAL A CA 1
ATOM 1390 C C . VAL A 1 172 ? -15.385 12.885 8.182 1.00 92.44 172 VAL A C 1
ATOM 1392 O O . VAL A 1 172 ? -15.921 12.695 9.269 1.00 92.44 172 VAL A O 1
ATOM 1395 N N . PHE A 1 173 ? -14.221 12.325 7.841 1.00 90.25 173 PHE A N 1
ATOM 1396 C CA . PHE A 1 173 ? -13.471 11.448 8.736 1.00 90.25 173 PHE A CA 1
ATOM 1397 C C . PHE A 1 173 ? -13.146 12.150 10.060 1.00 90.25 173 PHE A C 1
ATOM 1399 O O . PHE A 1 173 ? -13.423 11.604 11.125 1.00 90.25 173 PHE A O 1
ATOM 1406 N N . MET A 1 174 ? -12.632 13.383 10.000 1.00 87.38 174 MET A N 1
ATOM 1407 C CA . MET A 1 174 ? -12.311 14.167 11.198 1.00 87.38 174 MET A CA 1
ATOM 1408 C C . MET A 1 174 ? -13.552 14.501 12.031 1.00 87.38 174 MET A C 1
ATOM 1410 O O . MET A 1 174 ? -13.489 14.463 13.256 1.00 87.38 174 MET A O 1
ATOM 1414 N N . TRP A 1 175 ? -14.686 14.784 11.387 1.00 90.62 175 TRP A N 1
ATOM 1415 C CA . TRP A 1 175 ? -15.937 15.076 12.088 1.00 90.62 175 TRP A CA 1
ATOM 1416 C C . TRP A 1 175 ? -16.481 13.847 12.834 1.00 90.62 175 TRP A C 1
ATOM 1418 O O . TRP A 1 175 ? -16.818 13.924 14.011 1.00 90.62 175 TRP A O 1
ATOM 1428 N N . LEU A 1 176 ? -16.471 12.680 12.185 1.00 91.06 176 LEU A N 1
ATOM 1429 C CA . LEU A 1 176 ? -16.850 11.402 12.797 1.00 91.06 176 LEU A CA 1
ATOM 1430 C C . LEU A 1 176 ? -15.878 10.971 13.912 1.00 91.06 176 LEU A C 1
ATOM 1432 O O . LEU A 1 176 ? -16.298 10.379 14.906 1.00 91.06 176 LEU A O 1
ATOM 1436 N N . ALA A 1 177 ? -14.586 11.279 13.765 1.00 87.06 177 ALA A N 1
ATOM 1437 C CA . ALA A 1 177 ? -13.588 11.047 14.805 1.00 87.06 177 ALA A CA 1
ATOM 1438 C C . ALA A 1 177 ? -13.862 11.897 16.057 1.00 87.06 177 ALA A C 1
ATOM 1440 O O . ALA A 1 177 ? -13.803 11.369 17.167 1.00 87.06 177 ALA A O 1
ATOM 1441 N N . GLN A 1 178 ? -14.216 13.177 15.883 1.00 86.50 178 GLN A N 1
ATOM 1442 C CA . GLN A 1 178 ? -14.598 14.077 16.980 1.00 86.50 178 GLN A CA 1
ATOM 1443 C C . GLN A 1 178 ? -15.871 13.619 17.707 1.00 86.50 178 GLN A C 1
ATOM 1445 O O . GLN A 1 178 ? -15.934 13.726 18.928 1.00 86.50 178 GLN A O 1
ATOM 1450 N N . ASP A 1 179 ? -16.849 13.060 16.985 1.00 89.06 179 ASP A N 1
ATOM 1451 C CA . ASP A 1 179 ? -18.069 12.475 17.574 1.00 89.06 179 ASP A CA 1
ATOM 1452 C C . ASP A 1 179 ? -17.832 11.088 18.213 1.00 89.06 179 ASP A C 1
ATOM 1454 O O . ASP A 1 179 ? -18.753 10.453 18.723 1.00 89.06 179 ASP A O 1
ATOM 1458 N N . ILE A 1 180 ? -16.590 10.580 18.188 1.00 87.75 180 ILE A N 1
ATOM 1459 C CA . ILE A 1 180 ? -16.219 9.251 18.702 1.00 87.75 180 ILE A CA 1
ATOM 1460 C C . ILE A 1 180 ? -17.112 8.149 18.089 1.00 87.75 180 ILE A C 1
ATOM 1462 O O . ILE A 1 180 ? -17.481 7.157 18.731 1.00 87.75 180 ILE A O 1
ATOM 1466 N N . PHE A 1 181 ? -17.462 8.320 16.809 1.00 89.94 181 PHE A N 1
ATOM 1467 C CA . PHE A 1 181 ? -18.392 7.456 16.080 1.00 89.94 181 PHE A CA 1
ATOM 1468 C C . PHE A 1 181 ? -17.967 5.983 16.132 1.00 89.94 181 PHE A C 1
ATOM 1470 O O . PHE A 1 181 ? -18.788 5.097 16.375 1.00 89.94 181 PHE A O 1
ATOM 1477 N N . TRP A 1 182 ? -16.663 5.736 15.980 1.00 87.56 182 TRP A N 1
ATOM 1478 C CA . TRP A 1 182 ? -16.051 4.408 16.011 1.00 87.56 182 TRP A CA 1
ATOM 1479 C C . TRP A 1 182 ? -16.357 3.630 17.295 1.00 87.56 182 TRP A C 1
ATOM 1481 O O . TRP A 1 182 ? -16.567 2.421 17.245 1.00 87.56 182 TRP A O 1
ATOM 1491 N N . LYS A 1 183 ? -16.454 4.313 18.443 1.00 87.19 183 LYS A N 1
ATOM 1492 C CA . LYS A 1 183 ? -16.788 3.683 19.726 1.00 87.19 183 LYS A CA 1
ATOM 1493 C C . LYS A 1 183 ? -18.292 3.470 19.865 1.00 87.19 183 LYS A C 1
ATOM 1495 O O . LYS A 1 183 ? -18.722 2.406 20.295 1.00 87.19 183 LYS A O 1
ATOM 1500 N N . LYS A 1 184 ? -19.095 4.463 19.466 1.00 89.38 184 LYS A N 1
ATOM 1501 C CA . LYS A 1 184 ? -20.566 4.416 19.540 1.00 89.38 184 LYS A CA 1
ATOM 1502 C C . LYS A 1 184 ? -21.161 3.302 18.678 1.00 89.38 184 LYS A C 1
ATOM 1504 O O . LYS A 1 184 ? -22.091 2.626 19.106 1.00 89.38 184 LYS A O 1
ATOM 1509 N N . PHE A 1 185 ? -20.613 3.113 17.481 1.00 91.56 185 PHE A N 1
ATOM 1510 C CA . PHE A 1 185 ? -21.082 2.125 16.508 1.00 91.56 185 PHE A CA 1
ATOM 1511 C C . PHE A 1 185 ? -20.154 0.929 16.358 1.00 91.56 185 PHE A C 1
ATOM 1513 O O . PHE A 1 185 ? -20.412 0.081 15.504 1.00 91.56 185 PHE A O 1
ATOM 1520 N N . ARG A 1 186 ? -19.131 0.820 17.218 1.00 90.12 186 ARG A N 1
ATOM 1521 C CA . ARG A 1 186 ? -18.286 -0.371 17.290 1.00 90.12 186 ARG A CA 1
ATOM 1522 C C . ARG A 1 186 ? -17.616 -0.677 15.943 1.00 90.12 186 ARG A C 1
ATOM 1524 O O . ARG A 1 186 ? -17.703 -1.784 15.427 1.00 90.12 186 ARG A O 1
ATOM 1531 N N . CYS A 1 187 ? -16.976 0.314 15.329 1.00 90.25 187 CYS A N 1
ATOM 1532 C CA . CYS A 1 187 ? -16.368 0.165 14.007 1.00 90.25 187 CYS A CA 1
ATOM 1533 C C . CYS A 1 187 ? -14.904 0.603 13.970 1.00 90.25 187 CYS A C 1
ATOM 1535 O O . CYS A 1 187 ? -14.453 1.389 14.799 1.00 90.25 187 CYS A O 1
ATOM 1537 N N . ILE A 1 188 ? -14.173 0.125 12.965 1.00 89.00 188 ILE A N 1
ATOM 1538 C CA . ILE A 1 188 ? -12.861 0.662 12.586 1.00 89.00 188 ILE A CA 1
ATOM 1539 C C . ILE A 1 188 ? -13.072 1.599 11.405 1.00 89.00 188 ILE A C 1
ATOM 1541 O O . ILE A 1 188 ? -13.659 1.208 10.403 1.00 89.00 188 ILE A O 1
ATOM 1545 N N . MET A 1 189 ? -12.597 2.831 11.506 1.00 89.19 189 MET A N 1
ATOM 1546 C CA . MET A 1 189 ? -12.665 3.823 10.443 1.00 89.19 189 MET A CA 1
ATOM 1547 C C . MET A 1 189 ? -11.340 3.898 9.690 1.00 89.19 189 MET A C 1
ATOM 1549 O O . MET A 1 189 ? -10.280 3.962 10.311 1.00 89.19 189 MET A O 1
ATOM 1553 N N . ILE A 1 190 ? -11.395 3.946 8.360 1.00 89.25 190 ILE A N 1
ATOM 1554 C CA . ILE A 1 190 ? -10.217 4.024 7.490 1.00 89.25 190 ILE A CA 1
ATOM 1555 C C . ILE A 1 190 ? -10.413 5.137 6.460 1.00 89.25 190 ILE A C 1
ATOM 1557 O O . ILE A 1 190 ? -11.489 5.274 5.879 1.00 89.25 190 ILE A O 1
ATOM 1561 N N . ILE A 1 191 ? -9.355 5.904 6.204 1.00 87.06 191 ILE A N 1
ATOM 1562 C CA . ILE A 1 191 ? -9.259 6.838 5.079 1.00 87.06 191 ILE A CA 1
ATOM 1563 C C . ILE A 1 191 ? -7.913 6.668 4.368 1.00 87.06 191 ILE A C 1
ATOM 1565 O O . ILE A 1 191 ? -6.868 6.574 5.015 1.00 87.06 191 ILE A O 1
ATOM 1569 N N . GLY A 1 192 ? -7.943 6.651 3.034 1.00 79.00 192 GLY A N 1
ATOM 1570 C CA . GLY A 1 192 ? -6.756 6.839 2.196 1.00 79.00 192 GLY A CA 1
ATOM 1571 C C . GLY A 1 192 ? -6.591 8.320 1.851 1.00 79.00 192 GLY A C 1
ATOM 1572 O O . GLY A 1 192 ? -7.579 8.967 1.510 1.00 79.00 192 GLY A O 1
ATOM 1573 N N . ILE A 1 193 ? -5.373 8.858 1.969 1.00 64.19 193 ILE A N 1
ATOM 1574 C CA . ILE A 1 193 ? -5.038 10.272 1.703 1.00 64.19 193 ILE A CA 1
ATOM 1575 C C . ILE A 1 193 ? -4.118 10.386 0.482 1.00 64.19 193 ILE A C 1
ATOM 1577 O O . ILE A 1 193 ? -3.162 9.581 0.354 1.00 64.19 193 ILE A O 1
#

Radius of gyration: 21.3 Å; chains: 1; bounding box: 45×36×58 Å